Protein AF-A0A951F125-F1 (afdb_monomer_lite)

Foldseek 3Di:
DDDDPPLLQQAQLDPLVVLVVVLLLCLVPPDQFQALVSPVVDDSVVSVSNLSNCVLLVCADPRRGGDVLSNCCSNDPPCNLVSLVVSCCVNVVVLLVCQVVVPPPVSNLVSLCVSVDDDSSSVSSSNNSVVSCVSSVNDGPPPPPDDDPPPPPDPDDDDPDDPQDWDWDWAADPVGDIDIDTDRDDLVPDDPVVNVVVVVVVVVRVVVVVVVVVVVVVVVVVPPPDDD

Structure (mmCIF, N/CA/C/O backbone):
data_AF-A0A951F125-F1
#
_entry.id   AF-A0A951F125-F1
#
loop_
_atom_site.group_PDB
_atom_site.id
_atom_site.type_symbol
_atom_site.label_atom_id
_atom_site.label_alt_id
_atom_site.label_comp_id
_atom_site.label_asym_id
_atom_site.label_entity_id
_atom_site.label_seq_id
_atom_site.pdbx_PDB_ins_code
_atom_site.Cartn_x
_atom_site.Cartn_y
_atom_site.Cartn_z
_atom_site.occupancy
_atom_site.B_iso_or_equiv
_atom_site.auth_seq_id
_atom_site.auth_comp_id
_atom_site.auth_asym_id
_atom_site.auth_atom_id
_atom_site.pdbx_PDB_model_num
ATOM 1 N N . MET A 1 1 ? 29.696 -24.925 3.449 1.00 33.91 1 MET A N 1
ATOM 2 C CA . MET A 1 1 ? 29.009 -23.788 2.801 1.00 33.91 1 MET A CA 1
ATOM 3 C C . MET A 1 1 ? 28.049 -23.206 3.830 1.00 33.91 1 MET A C 1
ATOM 5 O O . MET A 1 1 ? 27.060 -23.870 4.114 1.00 33.91 1 MET A O 1
ATOM 9 N N . PRO A 1 2 ? 28.389 -22.101 4.516 1.00 34.53 2 PRO A N 1
ATOM 10 C CA . PRO A 1 2 ? 27.549 -21.563 5.581 1.00 34.53 2 PRO A CA 1
ATOM 11 C C . PRO A 1 2 ? 26.313 -20.863 5.000 1.00 34.53 2 PRO A C 1
ATOM 13 O O . PRO A 1 2 ? 26.363 -20.286 3.916 1.00 34.53 2 PRO A O 1
ATOM 16 N N . ALA A 1 3 ? 25.211 -20.990 5.736 1.00 32.84 3 ALA A N 1
ATOM 17 C CA . ALA A 1 3 ? 23.853 -20.604 5.389 1.00 32.84 3 ALA A CA 1
ATOM 18 C C . ALA A 1 3 ? 23.731 -19.149 4.912 1.00 32.84 3 ALA A C 1
ATOM 20 O O . ALA A 1 3 ? 24.188 -18.220 5.582 1.00 32.84 3 ALA A O 1
ATOM 21 N N . ALA A 1 4 ? 23.062 -18.962 3.772 1.00 38.28 4 ALA A N 1
ATOM 22 C CA . ALA A 1 4 ? 22.542 -17.666 3.377 1.00 38.28 4 ALA A CA 1
ATOM 23 C C . ALA A 1 4 ? 21.586 -17.197 4.479 1.00 38.28 4 ALA A C 1
ATOM 25 O O . ALA A 1 4 ? 20.579 -17.838 4.760 1.00 38.28 4 ALA A O 1
ATOM 26 N N . ASN A 1 5 ? 21.962 -16.108 5.137 1.00 35.22 5 ASN A N 1
ATOM 27 C CA . ASN A 1 5 ? 21.127 -15.355 6.053 1.00 35.22 5 ASN A CA 1
ATOM 28 C C . ASN A 1 5 ? 19.812 -15.027 5.323 1.00 35.22 5 ASN A C 1
ATOM 30 O O . ASN A 1 5 ? 19.800 -14.133 4.475 1.00 35.22 5 ASN A O 1
ATOM 34 N N . GLU A 1 6 ? 18.739 -15.781 5.577 1.00 42.47 6 GLU A N 1
ATOM 35 C CA . GLU A 1 6 ? 17.392 -15.444 5.114 1.00 42.47 6 GLU A CA 1
ATOM 36 C C . GLU A 1 6 ? 16.992 -14.144 5.809 1.00 42.47 6 GLU A C 1
ATOM 38 O O . GLU A 1 6 ? 16.414 -14.122 6.897 1.00 42.47 6 GLU A O 1
ATOM 43 N N . VAL A 1 7 ? 17.374 -13.020 5.203 1.00 49.91 7 VAL A N 1
ATOM 44 C CA . VAL A 1 7 ? 16.877 -11.710 5.592 1.00 49.91 7 VAL A CA 1
ATOM 45 C C . VAL A 1 7 ? 15.392 -11.738 5.274 1.00 49.91 7 VAL A C 1
ATOM 47 O O . VAL A 1 7 ? 14.996 -11.558 4.124 1.00 49.91 7 VAL A O 1
ATOM 50 N N . VAL A 1 8 ? 14.581 -12.029 6.291 1.00 58.00 8 VAL A N 1
ATOM 51 C CA . VAL A 1 8 ? 13.120 -11.980 6.216 1.00 58.00 8 VAL A CA 1
ATOM 52 C C . VAL A 1 8 ? 12.749 -10.612 5.652 1.00 58.00 8 VAL A C 1
ATOM 54 O O . VAL A 1 8 ? 12.950 -9.583 6.301 1.00 58.00 8 VAL A O 1
ATOM 57 N N . ALA A 1 9 ? 12.303 -10.594 4.398 1.00 68.56 9 ALA A N 1
ATOM 58 C CA . ALA A 1 9 ? 12.075 -9.357 3.674 1.00 68.56 9 ALA A CA 1
ATOM 59 C C . ALA A 1 9 ? 10.907 -8.610 4.322 1.00 68.56 9 ALA A C 1
ATOM 61 O O . ALA A 1 9 ? 9.817 -9.156 4.473 1.00 68.56 9 ALA A O 1
ATOM 62 N N . THR A 1 10 ? 11.123 -7.360 4.723 1.00 80.19 10 THR A N 1
ATOM 63 C CA . THR A 1 10 ? 10.083 -6.584 5.400 1.00 80.19 10 THR A CA 1
ATOM 64 C C . THR A 1 10 ? 8.979 -6.202 4.413 1.00 80.19 10 THR A C 1
ATOM 66 O O . THR A 1 10 ? 9.275 -5.534 3.417 1.00 80.19 10 THR A O 1
ATOM 69 N N . PRO A 1 11 ? 7.708 -6.548 4.678 1.00 84.12 11 PRO A N 1
ATOM 70 C CA . PRO A 1 11 ? 6.630 -6.223 3.768 1.00 84.12 11 PRO A CA 1
ATOM 71 C C . PRO A 1 11 ? 6.376 -4.708 3.747 1.00 84.12 11 PRO A C 1
ATOM 73 O O . PRO A 1 11 ? 6.595 -4.016 4.747 1.00 84.12 11 PRO A O 1
ATOM 76 N N . PRO A 1 12 ? 5.895 -4.166 2.620 1.00 86.56 12 PRO A N 1
ATOM 77 C CA . PRO A 1 12 ? 5.546 -2.758 2.475 1.00 86.56 12 PRO A CA 1
ATOM 78 C C . PRO A 1 12 ? 4.518 -2.291 3.513 1.00 86.56 12 PRO A C 1
ATOM 80 O O . PRO A 1 12 ? 3.414 -2.817 3.603 1.00 86.56 12 PRO A O 1
ATOM 83 N N . TYR A 1 13 ? 4.861 -1.237 4.259 1.00 88.81 13 TYR A N 1
ATOM 84 C CA . TYR A 1 13 ? 4.000 -0.608 5.273 1.00 88.81 13 TYR A CA 1
ATOM 85 C C . TYR A 1 13 ? 3.733 0.884 4.992 1.00 88.81 13 TYR A C 1
ATOM 87 O O . TYR A 1 13 ? 3.595 1.711 5.899 1.00 88.81 13 TYR A O 1
ATOM 95 N N . LEU A 1 14 ? 3.663 1.246 3.714 1.00 91.44 14 LEU A N 1
ATOM 96 C CA . LEU A 1 14 ? 3.310 2.582 3.234 1.00 91.44 14 LEU A CA 1
ATOM 97 C C . LEU A 1 14 ? 1.839 2.650 2.779 1.00 91.44 14 LEU A C 1
ATOM 99 O O . LEU A 1 14 ? 1.217 1.613 2.569 1.00 91.44 14 LEU A O 1
ATOM 103 N N . PRO A 1 15 ? 1.255 3.847 2.598 1.00 91.12 15 PRO A N 1
ATOM 104 C CA . PRO A 1 15 ? -0.065 3.976 1.981 1.00 91.12 15 PRO A CA 1
ATOM 105 C C . PRO A 1 15 ? -0.077 3.416 0.549 1.00 91.12 15 PRO A C 1
ATOM 107 O O . PRO A 1 15 ? 0.763 3.797 -0.266 1.00 91.12 15 PRO A O 1
ATOM 110 N N . PHE A 1 16 ? -1.054 2.565 0.218 1.00 92.56 16 PHE A N 1
ATOM 111 C CA . PHE A 1 16 ? -1.137 1.928 -1.105 1.00 92.56 16 PHE A CA 1
ATOM 112 C C . PHE A 1 16 ? -1.328 2.939 -2.245 1.00 92.56 16 PHE A C 1
ATOM 114 O O . PHE A 1 16 ? -0.706 2.812 -3.295 1.00 92.56 16 PHE A O 1
ATOM 121 N N . ALA A 1 17 ? -2.109 4.000 -2.020 1.00 89.50 17 ALA A N 1
ATOM 122 C CA . ALA A 1 17 ? -2.257 5.088 -2.989 1.00 89.50 17 ALA A CA 1
ATOM 123 C C . ALA A 1 17 ? -0.902 5.707 -3.372 1.00 89.50 17 ALA A C 1
ATOM 125 O O . ALA A 1 17 ? -0.633 5.928 -4.550 1.00 89.50 17 ALA A O 1
ATOM 126 N N . ARG A 1 18 ? 0.002 5.885 -2.396 1.00 92.44 18 ARG A N 1
ATOM 127 C CA . ARG A 1 18 ? 1.335 6.433 -2.666 1.00 92.44 18 ARG A CA 1
ATOM 128 C C . ARG A 1 18 ? 2.188 5.486 -3.503 1.00 92.44 18 ARG A C 1
ATOM 130 O O . ARG A 1 18 ? 2.939 5.932 -4.363 1.00 92.44 18 ARG A O 1
ATOM 137 N N . PHE A 1 19 ? 2.051 4.180 -3.285 1.00 93.19 19 PHE A N 1
ATOM 138 C CA . PHE A 1 19 ? 2.687 3.180 -4.136 1.00 93.19 19 PHE A CA 1
ATOM 139 C C . PHE A 1 19 ? 2.187 3.270 -5.588 1.00 93.19 19 PHE A C 1
ATOM 141 O O . PHE A 1 19 ? 3.010 3.287 -6.500 1.00 93.19 19 PHE A O 1
ATOM 148 N N . LEU A 1 20 ? 0.881 3.429 -5.825 1.00 91.69 20 LEU A N 1
ATOM 149 C CA . LEU A 1 20 ? 0.351 3.624 -7.183 1.00 91.69 20 LEU A CA 1
ATOM 150 C C . LEU A 1 20 ? 0.876 4.906 -7.842 1.00 91.69 20 LEU A C 1
ATOM 152 O O . LEU A 1 20 ? 1.327 4.869 -8.983 1.00 91.69 20 LEU A O 1
ATOM 156 N N . GLU A 1 21 ? 0.891 6.019 -7.111 1.00 91.12 21 GLU A N 1
ATOM 157 C CA . GLU A 1 21 ? 1.449 7.284 -7.604 1.00 91.12 21 GLU A CA 1
ATOM 158 C C . GLU A 1 21 ? 2.943 7.158 -7.944 1.00 91.12 21 GLU A C 1
ATOM 160 O O . GLU A 1 21 ? 3.423 7.767 -8.900 1.00 91.12 21 GLU A O 1
ATOM 165 N N . SER A 1 22 ? 3.688 6.338 -7.193 1.00 91.31 22 SER A N 1
ATOM 166 C CA . SER A 1 22 ? 5.093 6.055 -7.492 1.00 91.31 22 SER A CA 1
ATOM 167 C C . SER A 1 22 ? 5.262 5.298 -8.815 1.00 91.31 22 SER A C 1
ATOM 169 O O . SER A 1 22 ? 6.178 5.611 -9.574 1.00 91.31 22 SER A O 1
ATOM 171 N N . LEU A 1 23 ? 4.352 4.364 -9.129 1.00 90.38 23 LEU A N 1
ATOM 172 C CA . LEU A 1 23 ? 4.344 3.649 -10.408 1.00 90.38 23 LEU A CA 1
ATOM 173 C C . LEU A 1 23 ? 4.037 4.600 -11.562 1.00 90.38 23 LEU A C 1
ATOM 175 O O . LEU A 1 23 ? 4.703 4.532 -12.588 1.00 90.38 23 LEU A O 1
ATOM 179 N N . ASP A 1 24 ? 3.085 5.517 -11.383 1.00 89.38 24 ASP A N 1
ATOM 180 C CA . ASP A 1 24 ? 2.763 6.529 -12.395 1.00 89.38 24 ASP A CA 1
ATOM 181 C C . ASP A 1 24 ? 3.944 7.494 -12.618 1.00 89.38 24 ASP A C 1
ATOM 183 O O . ASP A 1 24 ? 4.264 7.844 -13.754 1.00 89.38 24 ASP A O 1
ATOM 187 N N . SER A 1 25 ? 4.662 7.867 -11.552 1.00 87.44 25 SER A N 1
ATOM 188 C CA . SER A 1 25 ? 5.886 8.671 -11.665 1.00 87.44 25 SER A CA 1
ATOM 189 C C . SER A 1 25 ? 7.003 7.942 -12.417 1.00 87.44 25 SER A C 1
ATOM 191 O O . SER A 1 25 ? 7.761 8.585 -13.141 1.00 87.44 25 SER A O 1
ATOM 193 N N . ILE A 1 26 ? 7.130 6.627 -12.232 1.00 87.06 26 ILE A N 1
ATOM 194 C CA . ILE A 1 26 ? 8.110 5.795 -12.939 1.00 87.06 26 ILE A CA 1
ATOM 195 C C . ILE A 1 26 ? 7.685 5.550 -14.390 1.00 87.06 26 ILE A C 1
ATOM 197 O O . ILE A 1 26 ? 8.536 5.535 -15.275 1.00 87.06 26 ILE A O 1
ATOM 201 N N . ALA A 1 27 ? 6.386 5.410 -14.660 1.00 85.44 27 ALA A N 1
ATOM 202 C CA . ALA A 1 27 ? 5.856 5.274 -16.015 1.00 85.44 27 ALA A CA 1
ATOM 203 C C . ALA A 1 27 ? 6.184 6.499 -16.881 1.00 85.44 27 ALA A C 1
ATOM 205 O O . ALA A 1 27 ? 6.453 6.359 -18.071 1.00 85.44 27 ALA A O 1
ATOM 206 N N . ALA A 1 28 ? 6.205 7.691 -16.276 1.00 83.25 28 ALA A N 1
ATOM 207 C CA . ALA A 1 28 ? 6.584 8.923 -16.960 1.00 83.25 28 ALA A CA 1
ATOM 208 C C . ALA A 1 28 ? 8.082 8.982 -17.317 1.00 83.25 28 ALA A C 1
ATOM 210 O O . ALA A 1 28 ? 8.449 9.587 -18.322 1.00 83.25 28 ALA A O 1
ATOM 211 N N . CYS A 1 29 ? 8.956 8.384 -16.501 1.00 80.44 29 CYS A N 1
ATOM 212 C CA . CYS A 1 29 ? 10.390 8.307 -16.768 1.00 80.44 29 CYS A CA 1
ATOM 213 C C . CYS A 1 29 ? 11.004 7.126 -16.010 1.00 80.44 29 CYS A C 1
ATOM 215 O O . CYS A 1 29 ? 11.166 7.189 -14.788 1.00 80.44 29 CYS A O 1
ATOM 217 N N . LEU A 1 30 ? 11.359 6.058 -16.735 1.00 79.81 30 LEU A N 1
ATOM 218 C CA . LEU A 1 30 ? 11.984 4.880 -16.143 1.00 79.81 30 LEU A CA 1
ATOM 219 C C . LEU A 1 30 ? 13.476 5.167 -15.890 1.00 79.81 30 LEU A C 1
ATOM 221 O O . LEU A 1 30 ? 14.249 5.285 -16.844 1.00 79.81 30 LEU A O 1
ATOM 225 N N . PRO A 1 31 ? 13.921 5.280 -14.629 1.00 80.81 31 PRO A N 1
ATOM 226 C CA . PRO A 1 31 ? 15.331 5.481 -14.335 1.00 80.81 31 PRO A CA 1
ATOM 227 C C . PRO A 1 31 ? 16.123 4.201 -14.630 1.00 80.81 31 PRO A C 1
ATOM 229 O O . PRO A 1 31 ? 15.617 3.091 -14.477 1.00 80.81 31 PRO A O 1
ATOM 232 N N . ARG A 1 32 ? 17.411 4.346 -14.963 1.00 84.88 32 ARG A N 1
ATOM 233 C CA . ARG A 1 32 ? 18.317 3.199 -15.161 1.00 84.88 32 ARG A CA 1
ATOM 234 C C . ARG A 1 32 ? 18.460 2.339 -13.901 1.00 84.88 32 ARG A C 1
ATOM 236 O O . ARG A 1 32 ? 18.616 1.130 -14.006 1.00 84.88 32 ARG A O 1
ATOM 243 N N . GLN A 1 33 ? 18.411 2.968 -12.730 1.00 85.31 33 GLN A N 1
ATOM 244 C CA . GLN A 1 33 ? 18.494 2.315 -11.431 1.00 85.31 33 GLN A CA 1
ATOM 245 C C . GLN A 1 33 ? 17.507 2.984 -10.475 1.00 85.31 33 GLN A C 1
ATOM 247 O O . GLN A 1 33 ? 17.436 4.216 -10.402 1.00 85.31 33 GLN A O 1
ATOM 252 N N . ILE A 1 34 ? 16.750 2.174 -9.742 1.00 85.56 34 ILE A N 1
ATOM 253 C CA . ILE A 1 34 ? 15.836 2.639 -8.705 1.00 85.56 34 ILE A CA 1
ATOM 254 C C . ILE A 1 34 ? 16.605 2.686 -7.398 1.00 85.56 34 ILE A C 1
ATOM 256 O O . ILE A 1 34 ? 17.058 1.677 -6.866 1.00 85.56 34 ILE A O 1
ATOM 260 N N . SER A 1 35 ? 16.765 3.898 -6.890 1.00 82.69 35 SER A N 1
ATOM 261 C CA . SER A 1 35 ? 17.408 4.167 -5.613 1.00 82.69 35 SER A CA 1
ATOM 262 C C . SER A 1 35 ? 16.646 5.267 -4.887 1.00 82.69 35 SER A C 1
ATOM 264 O O . SER A 1 35 ? 15.727 5.882 -5.429 1.00 82.69 35 SER A O 1
ATOM 266 N N . ARG A 1 36 ? 17.073 5.600 -3.667 1.00 80.94 36 ARG A N 1
ATOM 267 C CA . ARG A 1 36 ? 16.517 6.744 -2.933 1.00 80.94 36 ARG A CA 1
ATOM 268 C C . ARG A 1 36 ? 16.563 8.048 -3.747 1.00 80.94 36 ARG A C 1
ATOM 270 O O . ARG A 1 36 ? 15.676 8.882 -3.598 1.00 80.94 36 ARG A O 1
ATOM 277 N N . ALA A 1 37 ? 17.555 8.202 -4.630 1.00 82.38 37 ALA A N 1
ATOM 278 C CA . ALA A 1 37 ? 17.719 9.375 -5.489 1.00 82.38 37 ALA A CA 1
ATOM 279 C C . ALA A 1 37 ? 16.678 9.471 -6.619 1.00 82.38 37 ALA A C 1
ATOM 281 O O . ALA A 1 37 ? 16.455 10.561 -7.148 1.00 82.38 37 ALA A O 1
ATOM 282 N N . THR A 1 38 ? 16.015 8.365 -6.970 1.00 84.62 38 THR A N 1
ATOM 283 C CA . THR A 1 38 ? 14.886 8.348 -7.914 1.00 84.62 38 THR A CA 1
ATOM 284 C C . THR A 1 38 ? 13.724 9.189 -7.386 1.00 84.62 38 THR A C 1
ATOM 286 O O . THR A 1 38 ? 13.039 9.883 -8.134 1.00 84.62 38 THR A O 1
ATOM 289 N N . TRP A 1 39 ? 13.547 9.201 -6.068 1.00 85.31 39 TRP A N 1
ATOM 290 C CA . TRP A 1 39 ? 12.395 9.772 -5.389 1.00 85.31 39 TRP A CA 1
ATOM 291 C C . TRP A 1 39 ? 12.625 11.224 -4.937 1.00 85.31 39 TRP A C 1
ATOM 293 O O . TRP A 1 39 ? 12.357 11.570 -3.793 1.00 85.31 39 TRP A O 1
ATOM 303 N N . LYS A 1 40 ? 13.123 12.108 -5.815 1.00 81.56 40 LYS A N 1
ATOM 304 C CA . LYS A 1 40 ? 13.513 13.491 -5.436 1.00 81.56 40 LYS A CA 1
ATOM 305 C C . LYS A 1 40 ? 12.397 14.323 -4.793 1.00 81.56 40 LYS A C 1
ATOM 307 O O . LYS A 1 40 ? 12.68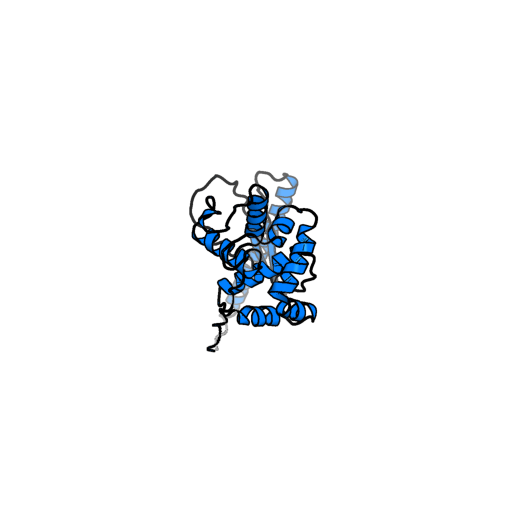0 15.206 -3.993 1.00 81.56 40 LYS A O 1
ATOM 312 N N . ARG A 1 41 ? 11.142 14.075 -5.177 1.00 83.81 41 ARG A N 1
ATOM 313 C CA . ARG A 1 41 ? 9.960 14.782 -4.649 1.00 83.81 41 ARG A CA 1
ATOM 314 C C . ARG A 1 41 ? 9.442 14.186 -3.340 1.00 83.81 41 ARG A C 1
ATOM 316 O O . ARG A 1 41 ? 8.534 14.746 -2.738 1.00 83.81 41 ARG A O 1
ATOM 323 N N . GLU A 1 42 ? 9.980 13.043 -2.931 1.00 86.00 42 GLU A N 1
ATOM 324 C CA . GLU A 1 42 ? 9.547 12.333 -1.739 1.00 86.00 42 GLU A CA 1
ATOM 325 C C . GLU A 1 42 ? 10.367 12.714 -0.524 1.00 86.00 42 GLU A C 1
ATOM 327 O O . GLU A 1 42 ? 11.549 13.052 -0.607 1.00 86.00 42 GLU A O 1
ATOM 332 N N . SER A 1 43 ? 9.751 12.556 0.646 1.00 87.81 43 SER A N 1
ATOM 333 C CA . SER A 1 43 ? 10.523 12.579 1.876 1.00 87.81 43 SER A CA 1
ATOM 334 C C . SER A 1 43 ? 11.547 11.445 1.872 1.00 87.81 43 SER A C 1
ATOM 336 O O . SER A 1 43 ? 11.300 10.334 1.400 1.00 87.81 43 SER A O 1
ATOM 338 N N . SER A 1 44 ? 12.687 11.721 2.490 1.00 85.12 44 SER A N 1
ATOM 339 C CA . SER A 1 44 ? 13.760 10.763 2.735 1.00 85.12 44 SER A CA 1
ATOM 340 C C . SER A 1 44 ? 13.273 9.433 3.340 1.00 85.12 44 SER A C 1
ATOM 342 O O . SER A 1 44 ? 13.767 8.366 2.984 1.00 85.12 44 SER A O 1
ATOM 344 N N . TYR A 1 45 ? 12.277 9.488 4.228 1.00 87.25 45 TYR A N 1
ATOM 345 C CA . TYR A 1 45 ? 11.655 8.307 4.825 1.00 87.25 45 TYR A CA 1
ATOM 346 C C . TYR A 1 45 ? 10.786 7.544 3.814 1.00 87.25 45 TYR A C 1
ATOM 348 O O . TYR A 1 45 ? 10.966 6.342 3.632 1.00 87.25 45 TYR A O 1
ATOM 356 N N . THR A 1 46 ? 9.894 8.244 3.108 1.00 86.88 46 THR A N 1
ATOM 357 C CA . THR A 1 46 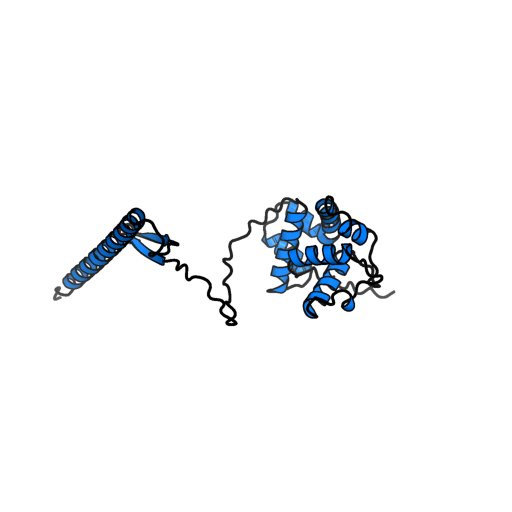? 9.013 7.658 2.083 1.00 86.88 46 THR A CA 1
ATOM 358 C C . THR A 1 46 ? 9.814 7.000 0.961 1.00 86.88 46 THR A C 1
ATOM 360 O O . THR A 1 46 ? 9.479 5.899 0.540 1.00 86.88 46 THR A O 1
ATOM 363 N N . ALA A 1 47 ? 10.909 7.626 0.529 1.00 89.12 47 ALA A N 1
ATOM 364 C CA . ALA A 1 47 ? 11.809 7.089 -0.485 1.00 89.12 47 ALA A CA 1
ATOM 365 C C . ALA A 1 47 ? 12.419 5.733 -0.075 1.00 89.12 47 ALA A C 1
ATOM 367 O O . ALA A 1 47 ? 12.514 4.823 -0.900 1.00 89.12 47 ALA A O 1
ATOM 368 N N . THR A 1 48 ? 12.785 5.559 1.201 1.00 88.81 48 THR A N 1
ATOM 369 C CA . THR A 1 48 ? 13.235 4.260 1.734 1.00 88.81 48 THR A CA 1
ATOM 370 C C . THR A 1 48 ? 12.105 3.237 1.722 1.00 88.81 48 THR A C 1
ATOM 372 O O . THR A 1 48 ? 12.315 2.108 1.290 1.00 88.81 48 THR A O 1
ATOM 375 N N . LEU A 1 49 ? 10.898 3.625 2.150 1.00 90.44 49 LEU A N 1
ATOM 376 C CA . LEU A 1 49 ? 9.746 2.718 2.145 1.00 90.44 49 LEU A CA 1
ATOM 377 C C . LEU A 1 49 ? 9.390 2.246 0.737 1.00 90.44 49 LEU A C 1
ATOM 379 O O . LEU A 1 49 ? 9.117 1.066 0.549 1.00 90.44 49 LEU A O 1
ATOM 383 N N . LEU A 1 50 ? 9.421 3.151 -0.243 1.00 91.69 50 LEU A N 1
ATOM 384 C CA . LEU A 1 50 ? 9.192 2.823 -1.646 1.00 91.69 50 LEU A CA 1
ATOM 385 C C . LEU A 1 50 ? 10.268 1.879 -2.173 1.00 91.69 50 LEU A C 1
ATOM 387 O O . LEU A 1 50 ? 9.943 0.847 -2.743 1.00 91.69 50 LEU A O 1
ATOM 391 N N . THR A 1 51 ? 11.541 2.176 -1.923 1.00 89.75 51 THR A N 1
ATOM 392 C CA . THR A 1 51 ? 12.645 1.312 -2.369 1.00 89.75 51 THR A CA 1
ATOM 393 C C . THR A 1 51 ? 12.520 -0.100 -1.775 1.00 89.75 51 THR A C 1
ATOM 395 O O . THR A 1 51 ? 12.639 -1.086 -2.500 1.00 89.75 51 THR A O 1
ATOM 398 N N . ASN A 1 52 ? 12.173 -0.209 -0.488 1.00 89.69 52 ASN A N 1
ATOM 399 C CA . ASN A 1 52 ? 11.929 -1.498 0.164 1.00 89.69 52 ASN A CA 1
ATOM 400 C C . ASN A 1 52 ? 10.699 -2.214 -0.407 1.00 89.69 52 ASN A C 1
ATOM 402 O O . ASN A 1 52 ? 10.752 -3.418 -0.630 1.00 89.69 52 ASN A O 1
ATOM 406 N N . ALA A 1 53 ? 9.612 -1.488 -0.684 1.00 91.31 53 ALA A N 1
ATOM 407 C CA . ALA A 1 53 ? 8.410 -2.053 -1.292 1.00 91.31 53 ALA A CA 1
ATOM 408 C C . ALA A 1 53 ? 8.696 -2.641 -2.681 1.00 91.31 53 ALA A C 1
ATOM 410 O O . ALA A 1 53 ? 8.247 -3.741 -2.986 1.00 91.31 53 ALA A O 1
ATOM 411 N N . TYR A 1 54 ? 9.467 -1.935 -3.510 1.00 90.94 54 TYR A N 1
ATOM 412 C CA . TYR A 1 54 ? 9.829 -2.390 -4.854 1.00 90.94 54 TYR A CA 1
ATOM 413 C C . TYR A 1 54 ? 10.716 -3.636 -4.811 1.00 90.94 54 TYR A C 1
ATOM 415 O O . TYR A 1 54 ? 10.492 -4.569 -5.581 1.00 90.94 54 TYR A O 1
ATOM 423 N N . SER A 1 55 ? 11.664 -3.677 -3.873 1.00 89.12 55 SER A N 1
ATOM 424 C CA . SER A 1 55 ? 12.505 -4.851 -3.640 1.00 89.12 55 SER A CA 1
ATOM 425 C C . SER A 1 55 ? 11.687 -6.049 -3.141 1.00 89.12 55 SER A C 1
ATOM 427 O O . SER A 1 55 ? 11.756 -7.128 -3.725 1.00 89.12 55 SER A O 1
ATOM 429 N N . PHE A 1 56 ? 10.824 -5.846 -2.139 1.00 88.62 56 PHE A N 1
ATOM 430 C CA . PHE A 1 56 ? 9.952 -6.892 -1.592 1.00 88.62 56 PHE A CA 1
ATOM 431 C C . PHE A 1 56 ? 9.035 -7.500 -2.664 1.00 88.62 56 PHE A C 1
ATOM 433 O O . PHE A 1 56 ? 8.908 -8.716 -2.772 1.00 88.62 56 PHE A O 1
ATOM 440 N N . LEU A 1 57 ? 8.434 -6.651 -3.501 1.00 89.38 57 LEU A N 1
ATOM 441 C CA . LEU A 1 57 ? 7.554 -7.056 -4.599 1.00 89.38 57 LEU A CA 1
ATOM 442 C C . LEU A 1 57 ? 8.319 -7.575 -5.832 1.00 89.38 57 LEU A C 1
ATOM 444 O O . LEU A 1 57 ? 7.696 -7.839 -6.858 1.00 89.38 57 LEU A O 1
ATOM 448 N N . ARG A 1 58 ? 9.654 -7.707 -5.755 1.00 88.12 58 ARG A N 1
ATOM 449 C CA . ARG A 1 58 ? 10.538 -8.159 -6.847 1.00 88.12 58 ARG A CA 1
ATOM 450 C C . ARG A 1 58 ? 10.387 -7.345 -8.139 1.00 88.12 58 ARG A C 1
ATOM 452 O O . ARG A 1 58 ? 10.585 -7.850 -9.243 1.00 88.12 58 ARG A O 1
ATOM 459 N N . LEU A 1 59 ? 10.035 -6.068 -7.997 1.00 88.69 59 LEU A N 1
ATOM 460 C CA . LEU A 1 59 ? 9.994 -5.088 -9.088 1.00 88.69 59 LEU A CA 1
ATOM 461 C C . LEU A 1 59 ? 11.393 -4.569 -9.436 1.00 88.69 59 LEU A C 1
ATOM 463 O O . LEU A 1 59 ? 11.602 -4.009 -10.515 1.00 88.69 59 LEU A O 1
ATOM 467 N N . THR A 1 60 ? 12.331 -4.745 -8.510 1.00 89.50 60 THR A N 1
ATOM 468 C CA . THR A 1 60 ? 13.748 -4.444 -8.673 1.00 89.50 60 THR A CA 1
ATOM 469 C C . THR A 1 60 ? 14.589 -5.652 -8.297 1.00 89.50 60 THR A C 1
ATOM 471 O O . THR A 1 60 ? 14.257 -6.364 -7.350 1.00 89.50 60 THR A O 1
ATOM 474 N N . ASP A 1 61 ? 15.706 -5.838 -8.992 1.00 85.56 61 ASP A N 1
ATOM 475 C CA . ASP A 1 61 ? 16.727 -6.824 -8.628 1.00 85.56 61 ASP A CA 1
ATOM 476 C C . ASP A 1 61 ? 17.568 -6.357 -7.415 1.00 85.56 61 ASP A C 1
ATOM 478 O O . ASP A 1 61 ? 17.477 -5.208 -6.976 1.00 85.56 61 ASP A O 1
ATOM 482 N N . THR A 1 62 ? 18.438 -7.230 -6.909 1.00 79.44 62 THR A N 1
ATOM 483 C CA . THR A 1 62 ? 19.440 -6.989 -5.854 1.00 79.44 62 THR A CA 1
ATOM 484 C C . THR A 1 62 ? 20.299 -5.742 -6.089 1.00 79.44 62 THR A C 1
ATOM 486 O O . THR A 1 62 ? 20.679 -5.066 -5.136 1.00 79.44 62 THR A O 1
ATOM 489 N N . ASN A 1 63 ? 20.540 -5.380 -7.352 1.00 78.44 63 ASN A N 1
ATOM 490 C CA . ASN A 1 63 ? 21.291 -4.184 -7.744 1.00 78.44 63 ASN A CA 1
ATOM 491 C C . ASN A 1 63 ? 20.420 -2.915 -7.894 1.00 78.44 63 ASN A C 1
ATOM 493 O O . ASN A 1 63 ? 20.913 -1.862 -8.308 1.00 78.44 63 ASN A O 1
ATOM 497 N N . GLY A 1 64 ? 19.118 -2.989 -7.601 1.00 79.81 64 GLY A N 1
ATOM 498 C CA . GLY A 1 64 ? 18.169 -1.886 -7.799 1.00 79.81 64 GLY A CA 1
ATOM 499 C C . GLY A 1 64 ? 17.792 -1.652 -9.265 1.00 79.81 64 GLY A C 1
ATOM 500 O O . GLY A 1 64 ? 17.296 -0.581 -9.616 1.00 79.81 64 GLY A O 1
ATOM 501 N N . MET A 1 65 ? 18.045 -2.623 -10.144 1.00 87.00 65 MET A N 1
ATOM 502 C CA . MET A 1 65 ? 17.706 -2.525 -11.566 1.00 87.00 65 MET A CA 1
ATOM 503 C C . MET A 1 65 ? 16.214 -2.833 -11.783 1.00 87.00 65 MET A C 1
ATOM 505 O O . MET A 1 65 ? 15.735 -3.823 -11.225 1.00 87.00 65 MET A O 1
ATOM 509 N N . PRO A 1 66 ? 15.476 -2.030 -12.578 1.00 87.62 66 PRO A N 1
ATOM 510 C CA . PRO A 1 66 ? 14.082 -2.303 -12.930 1.00 87.62 66 PRO A CA 1
ATOM 511 C C . PRO A 1 66 ? 13.906 -3.669 -13.604 1.00 87.62 66 PRO A C 1
ATOM 513 O O . PRO A 1 66 ? 14.554 -3.963 -14.608 1.00 87.62 66 PRO A O 1
ATOM 516 N N . THR A 1 67 ? 12.988 -4.487 -13.097 1.00 89.25 67 THR A N 1
ATOM 517 C CA . THR A 1 67 ? 12.623 -5.771 -13.712 1.00 89.25 67 THR A CA 1
ATOM 518 C C . THR A 1 67 ? 11.670 -5.543 -14.900 1.00 89.25 67 THR A C 1
ATOM 520 O O . THR A 1 67 ? 10.881 -4.594 -14.872 1.00 89.25 67 THR A O 1
ATOM 523 N N . PRO A 1 68 ? 11.631 -6.415 -15.931 1.00 86.12 68 PRO A N 1
ATOM 524 C CA . PRO A 1 68 ? 10.647 -6.302 -17.018 1.00 86.12 68 PRO A CA 1
ATOM 525 C C . PRO A 1 68 ? 9.186 -6.262 -16.538 1.00 86.12 68 PRO A C 1
ATOM 527 O O . PRO A 1 68 ? 8.340 -5.630 -17.169 1.00 86.12 68 PRO A O 1
ATOM 530 N N . LEU A 1 69 ? 8.894 -6.894 -15.394 1.00 86.62 69 LEU A N 1
ATOM 531 C CA . LEU A 1 69 ? 7.592 -6.818 -14.726 1.00 86.62 69 LEU A CA 1
ATOM 532 C C . LEU A 1 69 ? 7.242 -5.395 -14.284 1.00 86.62 69 LEU A C 1
ATOM 534 O O . LEU A 1 69 ? 6.106 -4.971 -14.473 1.00 86.62 69 LEU A O 1
ATOM 538 N N . LEU A 1 70 ? 8.210 -4.641 -13.756 1.00 87.38 70 LEU A N 1
ATOM 539 C CA . LEU A 1 70 ? 7.997 -3.248 -13.381 1.00 87.38 70 LEU A CA 1
ATOM 540 C C . LEU A 1 70 ? 7.668 -2.392 -14.603 1.00 87.38 70 LEU A C 1
ATOM 542 O O . LEU A 1 70 ? 6.752 -1.578 -14.540 1.00 87.38 70 LEU A O 1
ATOM 546 N N . HIS A 1 71 ? 8.365 -2.608 -15.721 1.00 86.19 71 HIS A N 1
ATOM 547 C CA . HIS A 1 71 ? 8.059 -1.903 -16.964 1.00 86.19 71 HIS A CA 1
ATOM 548 C C . HIS A 1 71 ? 6.617 -2.174 -17.416 1.00 86.19 71 HIS A C 1
ATOM 550 O O . HIS A 1 71 ? 5.868 -1.240 -17.680 1.00 86.19 71 HIS A O 1
ATOM 556 N N . ARG A 1 72 ? 6.185 -3.444 -17.419 1.00 87.25 72 ARG A N 1
ATOM 557 C CA . ARG A 1 72 ? 4.796 -3.809 -17.750 1.00 87.25 72 ARG A CA 1
ATOM 558 C C . ARG A 1 72 ? 3.783 -3.162 -16.803 1.00 87.25 72 ARG A C 1
ATOM 560 O O . ARG A 1 72 ? 2.808 -2.586 -17.271 1.00 87.25 72 ARG A O 1
ATOM 567 N N . LEU A 1 73 ? 4.035 -3.214 -15.494 1.00 87.62 73 LEU A N 1
ATOM 568 C CA . LEU A 1 73 ? 3.146 -2.659 -14.468 1.00 87.62 73 LEU A CA 1
ATOM 569 C C . LEU A 1 73 ? 3.023 -1.124 -14.554 1.00 87.62 73 LEU A C 1
ATOM 571 O O . LEU A 1 73 ? 1.958 -0.562 -14.282 1.00 87.62 73 LEU A O 1
ATOM 575 N N . ALA A 1 74 ? 4.114 -0.447 -14.919 1.00 86.94 74 ALA A N 1
ATOM 576 C CA . ALA A 1 74 ? 4.151 0.999 -15.088 1.00 86.94 74 ALA A CA 1
ATOM 577 C C . ALA A 1 74 ? 3.434 1.437 -16.378 1.00 86.94 74 ALA A C 1
ATOM 579 O O . ALA A 1 74 ? 2.578 2.322 -16.319 1.00 86.94 74 ALA A O 1
ATOM 580 N N . SER A 1 75 ? 3.737 0.798 -17.514 1.00 85.06 75 SER A N 1
ATOM 581 C CA . SER A 1 75 ? 3.218 1.180 -18.834 1.00 85.06 75 SER A CA 1
ATOM 582 C C . SER A 1 75 ? 1.752 0.803 -19.061 1.00 85.06 75 SER A C 1
ATOM 584 O O . SER A 1 75 ? 1.010 1.594 -19.640 1.00 85.06 75 SER A O 1
ATOM 586 N N . ASP A 1 76 ? 1.315 -0.378 -18.616 1.00 86.88 76 ASP A N 1
ATOM 587 C CA . ASP A 1 76 ? -0.054 -0.845 -18.842 1.00 86.88 76 ASP A CA 1
ATOM 588 C C . ASP A 1 76 ? -0.952 -0.524 -17.643 1.00 86.88 76 ASP A C 1
ATOM 590 O O . ASP A 1 76 ? -1.043 -1.274 -16.669 1.00 86.88 76 ASP A O 1
ATOM 594 N N . ARG A 1 77 ? -1.625 0.631 -17.706 1.00 86.12 77 ARG A N 1
ATOM 595 C CA . ARG A 1 77 ? -2.549 1.075 -16.653 1.00 86.12 77 ARG A CA 1
ATOM 596 C C . ARG A 1 77 ? -3.861 0.286 -16.638 1.00 86.12 77 ARG A C 1
ATOM 598 O O . ARG A 1 77 ? -4.472 0.195 -15.575 1.00 86.12 77 ARG A O 1
ATOM 605 N N . ALA A 1 78 ? -4.292 -0.258 -17.777 1.00 85.56 78 ALA A N 1
ATOM 606 C CA . ALA A 1 78 ? -5.563 -0.969 -17.894 1.00 85.56 78 ALA A CA 1
ATOM 607 C C . ALA A 1 78 ? -5.462 -2.372 -17.282 1.00 85.56 78 ALA A C 1
ATOM 609 O O . ALA A 1 78 ? -6.295 -2.740 -16.457 1.00 85.56 78 ALA A O 1
ATOM 610 N N . SER A 1 79 ? -4.388 -3.099 -17.596 1.00 87.50 79 SER A N 1
ATOM 611 C CA . SER A 1 79 ? -4.139 -4.452 -17.073 1.00 87.50 79 SER A CA 1
ATOM 612 C C . SER A 1 79 ? -3.406 -4.450 -15.724 1.00 87.50 79 SER A C 1
ATOM 614 O O . SER A 1 79 ? -3.115 -5.505 -15.160 1.00 87.50 79 SER A O 1
ATOM 616 N N . ARG A 1 80 ? -3.110 -3.268 -15.162 1.00 89.62 80 ARG A N 1
ATOM 617 C CA . ARG A 1 80 ? -2.401 -3.111 -13.881 1.00 89.62 80 ARG A CA 1
ATOM 618 C C . ARG A 1 80 ? -3.005 -3.931 -12.731 1.00 89.62 80 ARG A C 1
ATOM 620 O O . ARG A 1 80 ? -2.220 -4.535 -12.000 1.00 89.62 80 ARG A O 1
ATOM 627 N N . PRO A 1 81 ? -4.339 -3.993 -12.538 1.00 89.38 81 PRO A N 1
ATOM 628 C CA . PRO A 1 81 ? -4.941 -4.819 -11.491 1.00 89.38 81 PRO A CA 1
ATOM 629 C C . PRO A 1 81 ? -4.621 -6.310 -11.636 1.00 89.38 81 PRO A C 1
ATOM 631 O O . PRO A 1 81 ? -4.364 -6.979 -10.637 1.00 89.38 81 PRO A O 1
ATOM 634 N N . GLU A 1 82 ? -4.597 -6.823 -12.867 1.00 88.94 82 GLU A N 1
ATOM 635 C CA . GLU A 1 82 ? -4.320 -8.232 -13.160 1.00 88.94 82 GLU A CA 1
ATOM 636 C C . GLU A 1 82 ? -2.846 -8.565 -12.934 1.00 88.94 82 GLU A C 1
ATOM 638 O O . GLU A 1 82 ? -2.528 -9.533 -12.249 1.00 88.94 82 GLU A O 1
ATOM 643 N N . ILE A 1 83 ? -1.943 -7.704 -13.410 1.00 89.06 83 ILE A N 1
ATOM 644 C CA . ILE A 1 83 ? -0.501 -7.859 -13.178 1.00 89.06 83 ILE A CA 1
ATOM 645 C C . ILE A 1 83 ? -0.203 -7.791 -11.674 1.00 89.06 83 ILE A C 1
ATOM 647 O O . ILE A 1 83 ? 0.587 -8.579 -11.153 1.00 89.06 83 ILE A O 1
ATOM 651 N N . LEU A 1 84 ? -0.853 -6.870 -10.953 1.00 90.19 84 LEU A N 1
ATOM 652 C CA . LEU A 1 84 ? -0.686 -6.751 -9.509 1.00 90.19 84 LEU A CA 1
ATOM 653 C C . LEU A 1 84 ? -1.232 -7.979 -8.776 1.00 90.19 84 LEU A C 1
ATOM 655 O O . LEU A 1 84 ? -0.631 -8.402 -7.795 1.00 90.19 84 LEU A O 1
ATOM 659 N N . ARG A 1 85 ? -2.332 -8.577 -9.243 1.00 89.44 85 ARG A N 1
ATOM 660 C CA . ARG A 1 85 ? -2.874 -9.821 -8.681 1.00 89.44 85 ARG A CA 1
ATOM 661 C C . ARG A 1 85 ? -1.847 -10.946 -8.729 1.00 89.44 85 ARG A C 1
ATOM 663 O O . ARG A 1 85 ? -1.619 -11.608 -7.717 1.00 89.44 85 ARG A O 1
ATOM 670 N N . ASP A 1 86 ? -1.229 -11.143 -9.886 1.00 88.50 86 ASP A N 1
ATOM 671 C CA . ASP A 1 86 ? -0.252 -12.212 -10.090 1.00 88.50 86 ASP A CA 1
ATOM 672 C C . ASP A 1 86 ? 1.014 -11.945 -9.265 1.00 88.50 86 ASP A C 1
ATOM 674 O O . ASP A 1 86 ? 1.553 -12.844 -8.615 1.00 88.50 86 ASP A O 1
ATOM 678 N N . LEU A 1 87 ? 1.425 -10.675 -9.189 1.00 89.62 87 LEU A N 1
ATOM 679 C CA . LEU A 1 87 ? 2.529 -10.240 -8.344 1.00 89.62 87 LEU A CA 1
ATOM 680 C C . LEU A 1 87 ? 2.249 -10.503 -6.859 1.00 89.62 87 LEU A C 1
ATOM 682 O O . LEU A 1 87 ? 3.089 -11.085 -6.173 1.00 89.62 87 LEU A O 1
ATOM 686 N N . LEU A 1 88 ? 1.070 -10.124 -6.361 1.00 88.44 88 LEU A N 1
ATOM 687 C CA . LEU A 1 88 ? 0.669 -10.372 -4.977 1.00 88.44 88 LEU A CA 1
ATOM 688 C C . LEU A 1 88 ? 0.636 -11.873 -4.681 1.00 88.44 88 LEU A C 1
ATOM 690 O O . LEU A 1 88 ? 1.104 -12.274 -3.623 1.00 88.44 88 LEU A O 1
ATOM 694 N N . ARG A 1 89 ? 0.174 -12.709 -5.619 1.00 86.50 89 ARG A N 1
ATOM 695 C CA . ARG A 1 89 ? 0.205 -14.173 -5.470 1.00 86.50 89 ARG A CA 1
ATOM 696 C C . ARG A 1 89 ? 1.630 -14.712 -5.352 1.00 86.50 89 ARG A C 1
ATOM 698 O O . ARG A 1 89 ? 1.867 -15.600 -4.546 1.00 86.50 89 ARG A O 1
ATOM 705 N N . SER A 1 90 ? 2.583 -14.148 -6.092 1.00 86.19 90 SER A N 1
ATOM 706 C CA . SER A 1 90 ? 3.993 -14.549 -5.981 1.00 86.19 90 SER A CA 1
ATOM 707 C C . SER A 1 90 ? 4.688 -14.055 -4.704 1.00 86.19 90 SER A C 1
ATOM 709 O O . SER A 1 90 ? 5.540 -14.759 -4.172 1.00 86.19 90 SER A O 1
ATOM 711 N N . ALA A 1 91 ? 4.339 -12.864 -4.207 1.00 84.38 91 ALA A N 1
ATOM 712 C CA . ALA A 1 91 ? 4.987 -12.250 -3.044 1.00 84.38 91 ALA A CA 1
ATOM 713 C C . ALA A 1 91 ? 4.339 -12.651 -1.706 1.00 84.38 91 ALA A C 1
ATOM 715 O O . ALA A 1 91 ? 5.010 -12.688 -0.680 1.00 84.38 91 ALA A O 1
ATOM 716 N N . TYR A 1 92 ? 3.037 -12.943 -1.719 1.00 82.75 92 TYR A N 1
ATOM 717 C CA . TYR A 1 92 ? 2.211 -13.211 -0.541 1.00 82.75 92 TYR A CA 1
ATOM 718 C C . TYR A 1 92 ? 1.432 -14.529 -0.644 1.00 82.75 92 TYR A C 1
ATOM 720 O O . TYR A 1 92 ? 0.407 -14.657 0.017 1.00 82.75 92 TYR A O 1
ATOM 728 N N . GLY A 1 93 ? 1.868 -15.485 -1.474 1.00 81.00 93 GLY A N 1
ATOM 729 C CA . GLY A 1 93 ? 1.119 -16.716 -1.778 1.00 81.00 93 GLY A CA 1
ATOM 730 C C . GLY A 1 93 ? 0.537 -17.403 -0.542 1.00 81.00 93 GLY A C 1
ATOM 731 O O . GLY A 1 93 ? -0.676 -17.543 -0.440 1.00 81.00 93 GLY A O 1
ATOM 732 N N . GLU A 1 94 ? 1.379 -17.678 0.454 1.00 74.69 94 GLU A N 1
ATOM 733 C CA .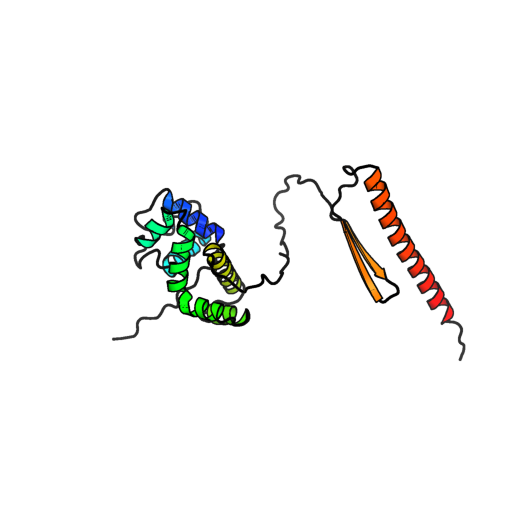 GLU A 1 94 ? 0.968 -18.306 1.719 1.00 74.69 94 GLU A CA 1
ATOM 734 C C . GLU A 1 94 ? -0.101 -17.495 2.474 1.00 74.69 94 GLU A C 1
ATOM 736 O O . GLU A 1 94 ? -1.072 -18.053 2.982 1.00 74.69 94 GLU A O 1
ATOM 741 N N . ILE A 1 95 ? 0.025 -16.162 2.492 1.00 76.06 95 ILE A N 1
ATOM 742 C CA . ILE A 1 95 ? -0.950 -15.275 3.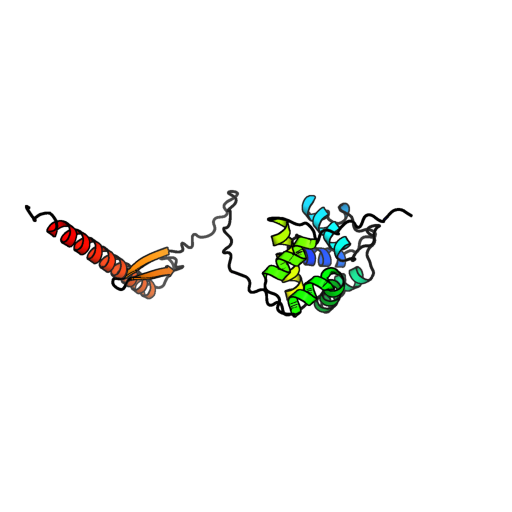146 1.00 76.06 95 ILE A CA 1
ATOM 743 C C . ILE A 1 95 ? -2.273 -15.282 2.389 1.00 76.06 95 ILE A C 1
ATOM 745 O O . ILE A 1 95 ? -3.347 -15.323 2.984 1.00 76.06 95 ILE A O 1
ATOM 749 N N . LEU A 1 96 ? -2.208 -15.210 1.062 1.00 77.00 96 LEU A N 1
ATOM 750 C CA . LEU A 1 96 ? -3.391 -15.126 0.217 1.00 77.00 96 LEU A CA 1
ATOM 751 C C . LEU A 1 96 ? -4.173 -16.434 0.190 1.00 77.00 96 LEU A C 1
ATOM 753 O O . LEU A 1 96 ? -5.399 -16.385 0.064 1.00 77.00 96 LEU A O 1
ATOM 757 N N . ASP A 1 97 ? -3.490 -17.566 0.318 1.00 77.06 97 ASP A N 1
ATOM 758 C CA . ASP A 1 97 ? -4.116 -18.879 0.411 1.00 77.06 97 ASP A CA 1
ATOM 759 C C . ASP A 1 97 ? -4.831 -19.035 1.764 1.00 77.06 97 ASP A C 1
ATOM 761 O O . ASP A 1 97 ? -6.019 -19.366 1.788 1.00 77.06 97 ASP A O 1
ATOM 765 N N . ALA A 1 98 ? -4.188 -18.648 2.875 1.00 71.38 98 ALA A N 1
ATOM 766 C CA . ALA A 1 98 ? -4.825 -18.571 4.197 1.00 71.38 98 ALA A CA 1
ATOM 767 C C . ALA A 1 98 ? -6.071 -17.654 4.196 1.00 71.38 98 ALA A C 1
ATOM 769 O O . ALA A 1 98 ? -7.145 -18.016 4.685 1.00 71.38 98 ALA A O 1
ATOM 770 N N . MET A 1 99 ? -5.977 -16.485 3.550 1.00 66.00 99 MET A N 1
ATOM 771 C CA . MET A 1 99 ? -7.093 -15.540 3.402 1.00 66.00 99 MET A CA 1
ATOM 772 C C . MET A 1 99 ? -8.264 -16.094 2.574 1.00 66.00 99 MET A C 1
ATOM 774 O O . MET A 1 99 ? -9.426 -15.820 2.888 1.00 66.00 99 MET A O 1
ATOM 778 N N . GLN A 1 100 ? -7.984 -16.839 1.500 1.00 66.62 100 GLN A N 1
ATOM 779 C CA . GLN A 1 100 ? -9.012 -17.436 0.634 1.00 66.62 100 GLN A CA 1
ATOM 780 C C . GLN A 1 100 ? -9.744 -18.593 1.319 1.00 66.62 100 GLN A C 1
ATOM 782 O O . GLN A 1 100 ? -10.949 -18.755 1.110 1.00 66.62 100 GLN A O 1
ATOM 787 N N . ASN A 1 101 ? -9.065 -19.323 2.206 1.00 67.62 101 ASN A N 1
ATOM 788 C CA . ASN A 1 101 ? -9.634 -20.434 2.974 1.00 67.62 101 ASN A CA 1
ATOM 789 C C . ASN A 1 101 ? -10.579 -19.997 4.114 1.00 67.62 101 ASN A C 1
ATOM 791 O O . ASN A 1 101 ? -11.013 -20.827 4.909 1.00 67.62 101 ASN A O 1
ATOM 795 N N . ARG A 1 102 ? -10.975 -18.713 4.159 1.00 56.81 102 ARG A N 1
ATOM 796 C CA . ARG A 1 102 ? -11.861 -18.111 5.176 1.00 56.81 102 ARG A CA 1
ATOM 797 C C . ARG A 1 102 ? -11.309 -18.183 6.598 1.00 56.81 102 ARG A C 1
ATOM 799 O O . ARG A 1 102 ? -12.083 -18.200 7.557 1.00 56.81 102 ARG A O 1
ATOM 806 N N . GLU A 1 103 ? -9.993 -18.193 6.753 1.00 54.94 103 GLU A N 1
ATOM 807 C CA . GLU A 1 103 ? -9.415 -18.052 8.078 1.00 54.94 103 GLU A CA 1
ATOM 808 C C . GLU A 1 103 ? -9.725 -16.648 8.625 1.00 54.94 103 GLU A C 1
ATOM 810 O O . GLU A 1 103 ? -9.763 -15.650 7.899 1.00 54.94 103 GLU A O 1
ATOM 815 N N . SER A 1 104 ? -10.058 -16.593 9.915 1.00 57.00 104 SER A N 1
ATOM 816 C CA . SER A 1 104 ? -10.443 -15.384 10.655 1.00 57.00 104 SER A CA 1
ATOM 817 C C . SER A 1 104 ? -9.495 -14.203 10.373 1.00 57.00 104 SER A C 1
ATOM 819 O O . SER A 1 104 ? -8.310 -14.430 10.151 1.00 57.00 104 SER A O 1
ATOM 821 N N . PRO A 1 105 ? -9.932 -12.929 10.478 1.00 60.00 105 PRO A N 1
ATOM 822 C CA . PRO A 1 105 ? -9.040 -11.764 10.404 1.00 60.00 105 PRO A CA 1
ATOM 823 C C . PRO A 1 105 ? -7.772 -11.868 11.277 1.00 60.00 105 PRO A C 1
ATOM 825 O O . PRO A 1 105 ? -6.748 -11.287 10.933 1.00 60.00 105 PRO A O 1
ATOM 828 N N . LYS A 1 106 ? -7.820 -12.655 12.365 1.00 60.69 106 LYS A N 1
ATOM 829 C CA . LYS A 1 106 ? -6.653 -12.996 13.195 1.00 60.69 106 LYS A CA 1
ATOM 830 C C . LYS A 1 106 ? -5.571 -13.788 12.452 1.00 60.69 106 LYS A C 1
ATOM 832 O O . LYS A 1 106 ? -4.400 -13.525 12.679 1.00 60.69 106 LYS A O 1
ATOM 837 N N . ALA A 1 107 ? -5.939 -14.691 11.548 1.00 60.28 107 ALA A N 1
ATOM 838 C CA . ALA A 1 107 ? -4.989 -15.478 10.766 1.00 60.28 107 ALA A CA 1
ATOM 839 C C . ALA A 1 107 ? -4.162 -14.587 9.827 1.00 60.28 107 ALA A C 1
ATOM 841 O O . ALA A 1 107 ? -2.960 -14.769 9.690 1.00 60.28 107 ALA A O 1
ATOM 842 N N . VAL A 1 108 ? -4.764 -13.537 9.255 1.00 61.62 108 VAL A N 1
ATOM 843 C CA . VAL A 1 108 ? -4.016 -12.545 8.461 1.00 61.62 108 VAL A CA 1
ATOM 844 C C . VAL A 1 108 ? -3.024 -11.781 9.330 1.00 61.62 108 VAL A C 1
ATOM 846 O O . VAL A 1 108 ? -1.876 -11.585 8.933 1.00 61.62 108 VAL A O 1
ATOM 849 N N . ASP A 1 109 ? -3.447 -11.375 10.528 1.00 64.75 109 ASP A N 1
ATOM 850 C CA . ASP A 1 109 ? -2.564 -10.711 11.483 1.00 64.75 109 ASP A CA 1
ATOM 851 C C . ASP A 1 109 ? -1.408 -11.634 11.923 1.00 64.75 109 ASP A C 1
ATOM 853 O O . ASP A 1 109 ? -0.274 -11.162 12.019 1.00 64.75 109 ASP A O 1
ATOM 857 N N . GLU A 1 110 ? -1.664 -12.930 12.125 1.00 63.78 110 GLU A N 1
ATOM 858 C CA . GLU A 1 110 ? -0.678 -13.961 12.491 1.00 63.78 110 GLU A CA 1
ATOM 859 C C . GLU A 1 110 ? 0.317 -14.258 11.360 1.00 63.78 110 GLU A C 1
ATOM 861 O O . GLU A 1 110 ? 1.525 -14.324 11.595 1.00 63.78 110 GLU A O 1
ATOM 866 N N . VAL A 1 111 ? -0.147 -14.348 10.113 1.00 61.47 111 VAL A N 1
ATOM 867 C CA . VAL A 1 111 ? 0.735 -14.587 8.963 1.00 61.47 111 VAL A CA 1
ATOM 868 C C . VAL A 1 111 ? 1.571 -13.341 8.641 1.00 61.47 111 VAL A C 1
ATOM 870 O O . VAL A 1 111 ? 2.752 -13.445 8.316 1.00 61.47 111 VAL A O 1
ATOM 873 N N . VAL A 1 112 ? 1.030 -12.130 8.817 1.00 65.38 112 VAL A N 1
ATOM 874 C CA . VAL A 1 112 ? 1.838 -10.901 8.711 1.00 65.38 112 VAL A CA 1
ATOM 875 C C . VAL A 1 112 ? 2.814 -10.764 9.892 1.00 65.38 112 VAL A C 1
ATOM 877 O O . VAL A 1 112 ? 3.897 -10.194 9.732 1.00 65.38 112 VAL A O 1
ATOM 880 N N . ALA A 1 113 ? 2.501 -11.326 11.065 1.00 64.31 113 ALA A N 1
ATOM 881 C CA . ALA A 1 113 ? 3.435 -11.390 12.192 1.00 64.31 113 ALA A CA 1
ATOM 882 C C . ALA A 1 113 ? 4.660 -12.279 11.902 1.00 64.31 113 ALA A C 1
ATOM 884 O O . ALA A 1 113 ? 5.719 -12.053 12.494 1.00 64.31 113 ALA A O 1
ATOM 885 N N . HIS A 1 114 ? 4.576 -13.198 10.930 1.00 65.69 114 HIS A N 1
ATOM 886 C CA . HIS A 1 114 ? 5.717 -13.990 10.450 1.00 65.69 114 HIS A CA 1
ATOM 887 C C . HIS A 1 114 ? 6.862 -13.108 9.915 1.00 65.69 114 HIS A C 1
ATOM 889 O O . HIS A 1 114 ? 8.036 -13.454 10.030 1.00 65.69 114 HIS A O 1
ATOM 895 N N . PHE A 1 115 ? 6.545 -11.893 9.452 1.00 66.62 115 PHE A N 1
ATOM 896 C CA . PHE A 1 115 ? 7.527 -10.889 9.030 1.00 66.62 115 PHE A CA 1
ATOM 897 C C . PHE A 1 115 ? 8.157 -10.099 10.191 1.00 66.62 115 PHE A C 1
ATOM 899 O O . PHE A 1 115 ? 8.797 -9.071 9.967 1.00 66.62 115 PHE A O 1
ATOM 906 N N . ARG A 1 116 ? 7.968 -10.545 11.443 1.00 66.88 116 ARG A N 1
ATOM 907 C CA . ARG A 1 116 ? 8.490 -9.923 12.678 1.00 66.88 116 ARG A CA 1
ATOM 908 C C . ARG A 1 116 ? 8.126 -8.441 12.835 1.00 66.88 116 ARG A C 1
ATOM 910 O O . ARG A 1 116 ? 8.835 -7.676 13.490 1.00 66.88 116 ARG A O 1
ATOM 917 N N . LEU A 1 117 ? 7.009 -8.019 12.248 1.00 71.75 117 LEU A N 1
ATOM 918 C CA . LEU A 1 117 ? 6.482 -6.669 12.406 1.00 71.75 117 LEU A CA 1
ATOM 919 C C . LEU A 1 117 ? 5.561 -6.598 13.622 1.00 71.75 117 LEU A C 1
ATOM 921 O O . LEU A 1 117 ? 4.671 -7.425 13.781 1.00 71.75 117 LEU A O 1
ATOM 925 N N . SER A 1 118 ? 5.732 -5.564 14.448 1.00 69.25 118 SER A N 1
ATOM 926 C CA . SER A 1 118 ? 4.893 -5.328 15.627 1.00 69.25 118 SER A CA 1
ATOM 927 C C . SER A 1 118 ? 4.289 -3.919 15.637 1.00 69.25 118 SER A C 1
ATOM 929 O O . SER A 1 118 ? 4.782 -2.987 14.990 1.00 69.25 118 SER A O 1
ATOM 931 N N . GLY A 1 119 ? 3.179 -3.766 16.362 1.00 77.69 119 GLY A N 1
ATOM 932 C CA . GLY A 1 119 ? 2.545 -2.482 16.654 1.00 77.69 119 GLY A CA 1
ATOM 933 C C . GLY A 1 119 ? 2.002 -1.745 15.425 1.00 77.69 119 GLY A C 1
ATOM 934 O O . GLY A 1 119 ? 1.228 -2.278 14.631 1.00 77.69 119 GLY A O 1
ATOM 935 N N . ALA A 1 120 ? 2.360 -0.466 15.288 1.00 78.44 120 ALA A N 1
ATOM 936 C CA . ALA A 1 120 ? 1.837 0.401 14.230 1.00 78.44 120 ALA A CA 1
ATOM 937 C C . ALA A 1 120 ? 2.309 -0.000 12.819 1.00 78.44 120 ALA A C 1
ATOM 939 O O . ALA A 1 120 ? 1.592 0.238 11.846 1.00 78.44 120 ALA A O 1
ATOM 940 N N . THR A 1 121 ? 3.493 -0.604 12.701 1.00 82.81 121 THR A N 1
ATOM 941 C CA . THR A 1 121 ? 4.072 -1.032 11.418 1.00 82.81 121 THR A CA 1
ATOM 942 C C . THR A 1 121 ? 3.323 -2.232 10.849 1.00 82.81 121 THR A C 1
ATOM 944 O O . THR A 1 121 ? 2.990 -2.236 9.667 1.00 82.81 121 THR A O 1
ATOM 947 N N . HIS A 1 122 ? 2.964 -3.189 11.711 1.00 82.25 122 HIS A N 1
ATOM 948 C CA . HIS A 1 122 ? 2.125 -4.336 11.354 1.00 82.25 122 HIS A CA 1
ATOM 949 C C . HIS A 1 122 ? 0.769 -3.887 10.792 1.00 82.25 122 HIS A C 1
ATOM 951 O O . HIS A 1 122 ? 0.436 -4.211 9.654 1.00 82.25 122 HIS A O 1
ATOM 957 N N . ARG A 1 123 ? 0.053 -3.003 11.504 1.00 81.19 123 ARG A N 1
ATOM 958 C CA . ARG A 1 123 ? -1.244 -2.467 11.040 1.00 81.19 123 ARG A CA 1
ATOM 959 C C . ARG A 1 123 ? -1.157 -1.784 9.673 1.00 81.19 123 ARG A C 1
ATOM 961 O O . ARG A 1 123 ? -2.092 -1.859 8.878 1.00 81.19 123 ARG A O 1
ATOM 968 N N . LYS A 1 124 ? -0.052 -1.085 9.397 1.00 84.94 124 LYS A N 1
ATOM 969 C CA . LYS A 1 124 ? 0.176 -0.433 8.101 1.00 84.94 124 LYS A CA 1
ATOM 970 C C . LYS A 1 124 ? 0.441 -1.447 6.988 1.00 84.94 124 LYS A C 1
ATOM 972 O O . LYS A 1 124 ? -0.088 -1.252 5.900 1.00 84.94 124 LYS A O 1
ATOM 977 N N . ALA A 1 125 ? 1.192 -2.514 7.261 1.00 86.00 125 ALA A N 1
ATOM 978 C CA . ALA A 1 125 ? 1.418 -3.597 6.304 1.00 86.00 125 ALA A CA 1
ATOM 979 C C . ALA A 1 125 ? 0.114 -4.340 5.964 1.00 86.00 125 ALA A C 1
ATOM 981 O O . ALA A 1 125 ? -0.199 -4.524 4.790 1.00 86.00 125 ALA A O 1
ATOM 982 N N . VAL A 1 126 ? -0.706 -4.662 6.972 1.00 83.75 126 VAL A N 1
ATOM 983 C CA . VAL A 1 126 ? -2.039 -5.263 6.768 1.00 83.75 126 VAL A CA 1
ATOM 984 C C . VAL A 1 126 ? -2.940 -4.337 5.945 1.00 83.75 126 VAL A C 1
ATOM 986 O O . VAL A 1 126 ? -3.608 -4.776 5.010 1.00 83.75 126 VAL A O 1
ATOM 989 N N . SER A 1 127 ? -2.929 -3.034 6.247 1.00 85.06 127 SER A N 1
ATOM 990 C CA . SER A 1 127 ? -3.687 -2.033 5.487 1.00 85.06 127 SER A CA 1
ATOM 991 C C . SER A 1 127 ? -3.232 -1.946 4.026 1.00 85.06 127 SER A C 1
ATOM 993 O O . SER A 1 127 ? -4.074 -1.914 3.127 1.00 85.06 127 SER A O 1
ATOM 995 N N . PHE A 1 128 ? -1.918 -1.963 3.777 1.00 89.69 128 PHE A N 1
ATOM 996 C CA . PHE A 1 128 ? -1.356 -1.994 2.427 1.00 89.69 128 PHE A CA 1
ATOM 997 C C . PHE A 1 128 ? -1.818 -3.241 1.664 1.00 89.69 128 PHE A C 1
ATOM 999 O O . PHE A 1 128 ? -2.363 -3.107 0.570 1.00 89.69 128 PHE A O 1
ATOM 1006 N N . LEU A 1 129 ? -1.675 -4.430 2.261 1.00 87.00 129 LEU A N 1
ATOM 1007 C CA . LEU A 1 129 ? -2.071 -5.699 1.648 1.00 87.00 129 LEU A CA 1
ATOM 1008 C C . LEU A 1 129 ? -3.572 -5.729 1.330 1.00 87.00 129 LEU A C 1
ATOM 1010 O O . LEU A 1 129 ? -3.968 -6.059 0.216 1.00 87.00 129 LEU A O 1
ATOM 1014 N N . SER A 1 130 ? -4.415 -5.314 2.278 1.00 84.75 130 SER A N 1
ATOM 1015 C CA . SER A 1 130 ? -5.866 -5.248 2.082 1.00 84.75 130 SER A CA 1
ATOM 1016 C C . SER A 1 130 ? -6.250 -4.301 0.937 1.00 84.75 130 SER A C 1
ATOM 1018 O O . SER A 1 130 ? -7.071 -4.637 0.084 1.00 84.75 130 SER A O 1
ATOM 1020 N N . GLN A 1 131 ? -5.629 -3.124 0.855 1.00 88.69 131 GLN A N 1
ATOM 1021 C CA . GLN A 1 131 ? -5.885 -2.187 -0.242 1.00 88.69 131 GLN A CA 1
ATOM 1022 C C . GLN A 1 131 ? -5.391 -2.728 -1.590 1.00 88.69 131 GLN A C 1
ATOM 1024 O O . GLN A 1 131 ? -6.107 -2.608 -2.584 1.00 88.69 131 GLN A O 1
ATOM 1029 N N . ALA A 1 132 ? -4.223 -3.372 -1.615 1.00 89.00 132 ALA A N 1
ATOM 1030 C CA . ALA A 1 132 ? -3.658 -3.970 -2.819 1.00 89.00 132 ALA A CA 1
ATOM 1031 C C . ALA A 1 132 ? -4.540 -5.103 -3.362 1.00 89.00 132 ALA A C 1
ATOM 1033 O O . ALA A 1 132 ? -4.854 -5.129 -4.550 1.00 89.00 132 ALA A O 1
ATOM 1034 N N . CYS A 1 133 ? -5.027 -5.983 -2.489 1.00 86.31 133 CYS A N 1
ATOM 1035 C CA . CYS A 1 133 ? -5.940 -7.058 -2.862 1.00 86.31 133 CYS A CA 1
ATOM 1036 C C . CYS A 1 133 ? -7.287 -6.522 -3.377 1.00 86.31 133 CYS A C 1
ATOM 1038 O O . CYS A 1 133 ? -7.799 -7.030 -4.374 1.00 86.31 133 CYS A O 1
ATOM 1040 N N . ARG A 1 134 ? -7.832 -5.454 -2.770 1.00 87.56 134 ARG A N 1
ATOM 1041 C CA . ARG A 1 134 ? -9.055 -4.792 -3.264 1.00 87.56 134 ARG A CA 1
ATOM 1042 C C . ARG A 1 134 ? -8.849 -4.216 -4.658 1.00 87.56 134 ARG A C 1
ATOM 1044 O O . ARG A 1 134 ? -9.729 -4.347 -5.501 1.00 87.56 134 ARG A O 1
ATOM 1051 N N . TYR A 1 135 ? -7.700 -3.588 -4.890 1.00 89.12 135 TYR A N 1
ATOM 1052 C CA . TYR A 1 135 ? -7.347 -3.044 -6.197 1.00 89.12 135 TYR A CA 1
ATOM 1053 C C . TYR A 1 135 ? -7.181 -4.146 -7.248 1.00 89.12 135 TYR A C 1
ATOM 1055 O O . TYR A 1 135 ? -7.655 -3.994 -8.365 1.00 89.12 135 TYR A O 1
ATOM 1063 N N . ALA A 1 136 ? -6.586 -5.279 -6.872 1.00 88.12 136 ALA A N 1
ATOM 1064 C CA . ALA A 1 136 ? -6.402 -6.456 -7.721 1.00 88.12 136 ALA A CA 1
ATOM 1065 C C . ALA A 1 136 ? -7.684 -7.293 -7.940 1.00 88.12 136 ALA A C 1
ATOM 1067 O O . ALA A 1 136 ? -7.630 -8.359 -8.556 1.00 88.12 136 ALA A O 1
ATOM 1068 N N . GLY A 1 137 ? -8.834 -6.862 -7.406 1.00 83.62 137 GLY A N 1
ATOM 1069 C CA . GLY A 1 137 ? -10.103 -7.588 -7.516 1.00 83.62 137 GLY A CA 1
ATOM 1070 C C . GLY A 1 137 ? -10.144 -8.912 -6.744 1.00 83.62 137 GLY A C 1
ATOM 1071 O O . GLY A 1 137 ? -11.038 -9.729 -6.967 1.00 83.62 137 GLY A O 1
ATOM 1072 N N . LEU A 1 138 ? -9.199 -9.145 -5.828 1.00 80.69 138 LEU A N 1
ATOM 1073 C CA . LEU A 1 138 ? -9.211 -10.314 -4.955 1.00 80.69 138 LEU A CA 1
ATOM 1074 C C . LEU A 1 138 ? -10.291 -10.117 -3.886 1.00 80.69 138 LEU A C 1
ATOM 1076 O O . LEU A 1 138 ? -10.310 -9.109 -3.176 1.00 80.69 138 LEU A O 1
ATOM 1080 N N . ARG A 1 139 ? -11.215 -11.079 -3.774 1.00 65.06 139 ARG A N 1
ATOM 1081 C CA . ARG A 1 139 ? -12.263 -11.053 -2.747 1.00 65.06 139 ARG A CA 1
ATOM 1082 C C . ARG A 1 139 ? -11.624 -11.236 -1.377 1.00 65.06 139 ARG A C 1
ATOM 1084 O O . ARG A 1 139 ? -11.226 -12.336 -1.016 1.00 65.06 139 ARG A O 1
ATOM 1091 N N . ILE A 1 140 ? -11.556 -10.153 -0.615 1.00 64.88 140 ILE A N 1
ATOM 1092 C CA . ILE A 1 140 ? -11.087 -10.175 0.766 1.00 64.88 140 ILE A CA 1
ATOM 1093 C C . ILE A 1 140 ? -12.295 -10.166 1.690 1.00 64.88 140 ILE A C 1
ATOM 1095 O O . ILE A 1 140 ? -13.125 -9.264 1.605 1.00 64.88 140 ILE A O 1
ATOM 1099 N N . LEU A 1 141 ? -12.361 -11.120 2.615 1.00 52.97 141 LEU A N 1
ATOM 1100 C CA . LEU A 1 141 ? -13.351 -11.132 3.698 1.00 52.97 141 LEU A CA 1
ATOM 1101 C C . LEU A 1 141 ? -12.904 -10.294 4.910 1.00 52.97 141 LEU A C 1
ATOM 1103 O O . LEU A 1 141 ? -13.402 -10.474 6.019 1.00 52.97 141 LEU A O 1
ATOM 1107 N N . LEU A 1 142 ? -11.977 -9.350 4.715 1.00 54.56 142 LEU A N 1
ATOM 1108 C CA . LEU A 1 142 ? -11.635 -8.373 5.742 1.00 54.56 142 LEU A CA 1
ATOM 1109 C C . LEU A 1 142 ? -12.729 -7.310 5.756 1.00 54.56 142 LEU A C 1
ATOM 1111 O O . LEU A 1 142 ? -12.645 -6.296 5.061 1.00 54.56 142 LEU A O 1
ATOM 1115 N N . SER A 1 143 ? -13.770 -7.558 6.553 1.00 44.62 143 SER A N 1
ATOM 1116 C CA . SER A 1 143 ? -14.670 -6.489 6.970 1.00 44.62 143 SER A CA 1
ATOM 1117 C C . SER A 1 143 ? -13.805 -5.396 7.602 1.00 44.62 143 SER A C 1
ATOM 1119 O O . SER A 1 143 ? -13.034 -5.700 8.521 1.00 44.62 143 SER A O 1
ATOM 1121 N N . PRO A 1 144 ? -13.843 -4.150 7.101 1.00 46.50 144 PRO A N 1
ATOM 1122 C CA . PRO A 1 144 ? -13.098 -3.063 7.701 1.00 46.50 144 PRO A CA 1
ATOM 1123 C C . PRO A 1 144 ? -13.757 -2.767 9.048 1.00 46.50 144 PRO A C 1
ATOM 1125 O O . PRO A 1 144 ? -14.681 -1.965 9.139 1.00 46.50 144 PRO A O 1
ATOM 1128 N N . GLY A 1 145 ? -13.311 -3.470 10.091 1.00 42.69 145 GLY A N 1
ATOM 1129 C CA . GLY A 1 145 ? -13.732 -3.240 11.462 1.00 42.69 145 GLY A CA 1
ATOM 1130 C C . GLY A 1 145 ? -13.546 -1.764 11.776 1.00 42.69 145 GLY A C 1
ATOM 1131 O O . GLY A 1 145 ? -12.423 -1.252 11.752 1.00 42.69 145 GLY A O 1
ATOM 1132 N N . GLY A 1 146 ? -14.671 -1.082 11.987 1.00 43.53 146 GLY A N 1
ATOM 1133 C CA . GLY A 1 146 ? -14.746 0.349 12.204 1.00 43.53 146 GLY A CA 1
ATOM 1134 C C . GLY A 1 146 ? -13.799 0.774 13.313 1.00 43.53 146 GLY A C 1
ATOM 1135 O O . GLY A 1 146 ? -14.025 0.525 14.492 1.00 43.53 146 GLY A O 1
ATOM 1136 N N . ARG A 1 147 ? -12.734 1.466 12.929 1.00 39.75 147 ARG A N 1
ATOM 1137 C CA . ARG A 1 147 ? -12.070 2.413 13.811 1.00 39.75 147 ARG A CA 1
ATOM 1138 C C . ARG A 1 147 ? -12.232 3.766 13.164 1.00 39.75 147 ARG A C 1
ATOM 1140 O O . ARG A 1 147 ? -11.515 4.108 12.223 1.00 39.75 147 ARG A O 1
ATOM 1147 N N . SER A 1 148 ? -13.231 4.489 13.669 1.00 38.47 148 SER A N 1
ATOM 1148 C CA . SER A 1 148 ? -13.316 5.938 13.555 1.00 38.47 148 SER A CA 1
ATOM 1149 C C . SER A 1 148 ? -11.906 6.484 13.755 1.00 38.47 148 SER A C 1
ATOM 1151 O O . SER A 1 148 ? -11.271 6.217 14.781 1.00 38.47 148 SER A O 1
ATOM 1153 N N . ARG A 1 149 ? -11.352 7.124 12.722 1.00 38.47 149 ARG A N 1
ATOM 1154 C CA . ARG A 1 149 ? -10.068 7.805 12.851 1.00 38.47 149 ARG A CA 1
ATOM 1155 C C . ARG A 1 149 ? -10.273 8.859 13.929 1.00 38.47 149 ARG A C 1
ATOM 1157 O O . ARG A 1 149 ? -10.930 9.862 13.681 1.00 38.47 149 ARG A O 1
ATOM 1164 N N . VAL A 1 150 ? -9.691 8.638 15.104 1.00 41.41 150 VAL A N 1
ATOM 1165 C CA . VAL A 1 150 ? -9.376 9.734 16.014 1.00 41.41 150 VAL A CA 1
ATOM 1166 C C . VAL A 1 150 ? -8.364 10.584 15.257 1.00 41.41 150 VAL A C 1
ATOM 1168 O O . VAL A 1 150 ? -7.177 10.261 15.185 1.00 41.41 150 VAL A O 1
ATOM 1171 N N . SER A 1 151 ? -8.874 11.600 14.566 1.00 38.47 151 SER A N 1
ATOM 1172 C CA . SER A 1 151 ? -8.063 12.629 13.944 1.00 38.47 151 SER A CA 1
ATOM 1173 C C . SER A 1 151 ? -7.333 13.344 15.065 1.00 38.47 151 SER A C 1
ATOM 1175 O O . SER A 1 151 ? -7.911 14.141 15.796 1.00 38.47 151 SER A O 1
ATOM 1177 N N . TYR A 1 152 ? -6.048 13.040 15.212 1.00 40.94 152 TYR A N 1
ATOM 1178 C CA . TYR A 1 152 ? -5.143 13.918 15.926 1.00 40.94 152 TYR A CA 1
ATOM 1179 C C . TYR A 1 152 ? -4.979 15.156 15.040 1.00 40.94 152 TYR A C 1
ATOM 1181 O O . TYR A 1 152 ? -4.159 15.175 14.119 1.00 40.94 152 TYR A O 1
ATOM 1189 N N . THR A 1 153 ? -5.853 16.144 15.236 1.00 37.16 153 THR A N 1
ATOM 1190 C CA . THR A 1 153 ? -5.789 17.428 14.543 1.00 37.16 153 THR A CA 1
ATOM 1191 C C . THR A 1 153 ? -4.482 18.094 14.939 1.00 37.16 153 THR A C 1
ATOM 1193 O O . THR A 1 153 ? -4.316 18.602 16.046 1.00 37.16 153 THR A O 1
ATOM 1196 N N . LYS A 1 154 ? -3.512 18.031 14.029 1.00 39.06 154 LYS A N 1
ATOM 1197 C CA . LYS A 1 154 ? -2.249 18.746 14.132 1.00 39.06 154 LYS A CA 1
ATOM 1198 C C . LYS A 1 154 ? -2.586 20.236 14.090 1.00 39.06 154 LYS A C 1
ATOM 1200 O O . LYS A 1 154 ? -3.022 20.743 13.062 1.00 39.06 154 LYS A O 1
ATOM 1205 N N . VAL A 1 155 ? -2.427 20.910 15.226 1.00 42.03 155 VAL A N 1
ATOM 1206 C CA . VAL A 1 155 ? -2.520 22.367 15.343 1.00 42.03 155 VAL A CA 1
ATOM 1207 C C . VAL A 1 155 ? -1.479 22.972 14.400 1.00 42.03 155 VAL A C 1
ATOM 1209 O O . VAL A 1 155 ? -0.279 22.840 14.624 1.00 42.03 155 VAL A O 1
ATOM 1212 N N . GLY A 1 156 ? -1.934 23.570 13.301 1.00 41.44 156 GLY A N 1
ATOM 1213 C CA . GLY A 1 156 ? -1.054 24.194 12.319 1.00 41.44 156 GLY A CA 1
ATOM 1214 C C . GLY A 1 156 ? -1.806 24.670 11.082 1.00 41.44 156 GLY A C 1
ATOM 1215 O O . GLY A 1 156 ? -2.072 23.878 10.190 1.00 41.44 156 GLY A O 1
ATOM 1216 N N . GLN A 1 157 ? -2.072 25.980 11.057 1.00 47.31 157 GLN A N 1
ATOM 1217 C CA . GLN A 1 157 ? -2.595 26.803 9.955 1.00 47.31 157 GLN A CA 1
ATOM 1218 C C . GLN A 1 157 ? -4.081 26.632 9.581 1.00 47.31 157 GLN A C 1
ATOM 1220 O O . GLN A 1 157 ? -4.471 25.839 8.733 1.00 47.31 157 GLN A O 1
ATOM 1225 N N . ARG A 1 158 ? -4.896 27.502 10.198 1.00 37.94 158 ARG A N 1
ATOM 1226 C CA . ARG A 1 158 ? -6.246 27.894 9.768 1.00 37.94 158 ARG A CA 1
ATOM 1227 C C . ARG A 1 158 ? -6.198 28.505 8.359 1.00 37.94 158 ARG A C 1
ATOM 1229 O O . ARG A 1 158 ? -5.660 29.598 8.195 1.00 37.94 158 ARG A O 1
ATOM 1236 N N . LEU A 1 159 ? -6.853 27.862 7.395 1.00 38.72 159 LEU A N 1
ATOM 1237 C CA . LEU A 1 159 ? -7.716 28.582 6.454 1.00 38.72 159 LEU A CA 1
ATOM 1238 C C . LEU A 1 159 ? -9.136 28.621 7.054 1.00 38.72 159 LEU A C 1
ATOM 1240 O O . LEU A 1 159 ? -9.484 27.712 7.812 1.00 38.72 159 LEU A O 1
ATOM 1244 N N . PRO A 1 160 ? -9.947 29.657 6.779 1.00 41.34 160 PRO A N 1
ATOM 1245 C CA . PRO A 1 160 ? -11.297 29.759 7.317 1.00 41.34 160 PRO A CA 1
ATOM 1246 C C . PRO A 1 160 ? -12.216 28.773 6.589 1.00 41.34 160 PRO A C 1
ATOM 1248 O O . PRO A 1 160 ? -12.837 29.097 5.581 1.00 41.34 160 PRO A O 1
ATOM 1251 N N . GLU A 1 161 ? -12.273 27.543 7.089 1.00 42.09 161 GLU A N 1
ATOM 1252 C CA . GLU A 1 161 ? -13.263 26.557 6.678 1.00 42.09 161 GLU A CA 1
ATOM 1253 C C . GLU A 1 161 ? -14.544 26.829 7.474 1.00 42.09 161 GLU A C 1
ATOM 1255 O O . GLU A 1 161 ? -14.520 26.924 8.704 1.00 42.09 161 GLU A O 1
ATOM 1260 N N . ALA A 1 162 ? -15.642 27.064 6.756 1.00 45.19 162 ALA A N 1
ATOM 1261 C CA . ALA A 1 162 ? -16.937 27.399 7.328 1.00 45.19 162 ALA A CA 1
ATOM 1262 C C . ALA A 1 162 ? -17.329 26.375 8.403 1.00 45.19 162 ALA A C 1
ATOM 1264 O O . ALA A 1 162 ? -17.359 25.167 8.161 1.00 45.19 162 ALA A O 1
ATOM 1265 N N . ILE A 1 163 ? -17.604 26.884 9.602 1.00 44.50 163 ILE A N 1
ATOM 1266 C CA . ILE A 1 163 ? -17.944 26.104 10.786 1.00 44.50 163 ILE A CA 1
ATOM 1267 C C . ILE A 1 163 ? -19.338 25.503 10.559 1.00 44.50 163 ILE A C 1
ATOM 1269 O O . ILE A 1 163 ? -20.353 26.139 10.818 1.00 44.50 163 ILE A O 1
ATOM 1273 N N . ASN A 1 164 ? -19.398 24.292 10.009 1.00 51.19 164 ASN A N 1
ATOM 1274 C CA . ASN A 1 164 ? -20.623 23.499 9.970 1.00 51.19 164 ASN A CA 1
ATOM 1275 C C . ASN A 1 164 ? -20.646 22.630 11.228 1.00 51.19 164 ASN A C 1
ATOM 1277 O O . ASN A 1 164 ? -20.163 21.494 11.232 1.00 51.19 164 ASN A O 1
ATOM 1281 N N . GLU A 1 165 ? -21.139 23.212 12.320 1.00 52.44 165 GLU A N 1
ATOM 1282 C CA . GLU A 1 165 ? -21.255 22.543 13.612 1.00 52.44 165 GLU A CA 1
ATOM 1283 C C . GLU A 1 165 ? -22.196 21.335 13.495 1.00 52.44 165 GLU A C 1
ATOM 1285 O O . GLU A 1 165 ? -23.284 21.404 12.925 1.00 52.44 165 GLU A O 1
ATOM 1290 N N . THR A 1 166 ? -21.741 20.183 13.989 1.00 54.94 166 THR A N 1
ATOM 1291 C CA . THR A 1 166 ? -22.608 19.020 14.191 1.00 54.94 166 THR A CA 1
ATOM 1292 C C . THR A 1 166 ? -23.177 19.146 15.597 1.00 54.94 166 THR A C 1
ATOM 1294 O O . THR A 1 166 ? -22.430 18.993 16.561 1.00 54.94 166 THR A O 1
ATOM 1297 N N . THR A 1 167 ? -24.465 19.451 15.727 1.00 62.84 167 THR A N 1
ATOM 1298 C CA . THR A 1 167 ? -25.139 19.524 17.029 1.00 62.84 167 THR A CA 1
ATOM 1299 C C . THR A 1 167 ? -25.678 18.134 17.361 1.00 62.84 167 THR A C 1
ATOM 1301 O O . THR A 1 167 ? -26.449 17.565 16.582 1.00 62.84 167 THR A O 1
ATOM 1304 N N . SER A 1 168 ? -25.240 17.556 18.482 1.00 65.88 168 SER A N 1
ATOM 1305 C CA . SER A 1 168 ? -25.726 16.260 18.965 1.00 65.88 168 SER A CA 1
ATOM 1306 C C . SER A 1 168 ? -26.294 16.377 20.373 1.00 65.88 168 SER A C 1
ATOM 1308 O O . SER A 1 168 ? -25.580 16.821 21.271 1.00 65.88 168 SER A O 1
ATOM 1310 N N . THR A 1 169 ? -27.530 15.919 20.562 1.00 59.97 169 THR A N 1
ATOM 1311 C CA . THR A 1 169 ? -28.206 15.863 21.864 1.00 59.97 169 THR A CA 1
ATOM 1312 C C . THR A 1 169 ? -28.612 14.422 22.148 1.00 59.97 169 THR A C 1
ATOM 1314 O O . THR A 1 169 ? -29.279 13.788 21.327 1.00 59.97 169 THR A O 1
ATOM 1317 N N . THR A 1 170 ? -28.208 13.900 23.304 1.00 67.06 170 THR A N 1
ATOM 1318 C CA . THR A 1 170 ? -28.550 12.548 23.763 1.00 67.06 170 THR A CA 1
ATOM 1319 C C . THR A 1 170 ? -29.498 12.640 24.951 1.00 67.06 170 THR A C 1
ATOM 1321 O O . THR A 1 170 ? -29.205 13.345 25.913 1.00 67.06 170 THR A O 1
ATOM 1324 N N . VAL A 1 171 ? -30.624 11.928 24.887 1.00 67.00 171 VAL A N 1
ATOM 1325 C CA . VAL A 1 171 ? -31.653 11.892 25.934 1.00 67.00 171 VAL A CA 1
ATOM 1326 C C . VAL A 1 171 ? -31.972 10.444 26.308 1.00 67.00 171 VAL A C 1
ATOM 1328 O O . VAL A 1 171 ? -32.118 9.577 25.447 1.00 67.00 171 VAL A O 1
ATOM 1331 N N . GLN A 1 172 ? -32.089 10.192 27.612 1.00 59.56 172 GLN A N 1
ATOM 1332 C CA . GLN A 1 172 ? -32.427 8.896 28.208 1.00 59.56 172 GLN A CA 1
ATOM 1333 C C . GLN A 1 172 ? -33.949 8.745 28.369 1.00 59.56 172 GLN A C 1
ATOM 1335 O O . GLN A 1 172 ? -34.585 9.567 29.032 1.00 59.56 172 GLN A O 1
ATOM 1340 N N . LEU A 1 173 ? -34.536 7.687 27.806 1.00 67.06 173 LEU A N 1
ATOM 1341 C CA . LEU A 1 173 ? -35.972 7.389 27.870 1.00 67.06 173 LEU A CA 1
ATOM 1342 C C . LEU A 1 173 ? -36.358 6.624 29.144 1.00 67.06 173 LEU A C 1
ATOM 1344 O O . LEU A 1 173 ? -35.609 5.780 29.633 1.00 67.06 173 LEU A O 1
ATOM 1348 N N . ARG A 1 174 ? -37.600 6.826 29.609 1.00 56.19 174 ARG A N 1
ATOM 1349 C CA . ARG A 1 174 ? -38.204 6.131 30.771 1.00 56.19 174 ARG A CA 1
ATOM 1350 C C . ARG A 1 174 ? -38.220 4.599 30.673 1.00 56.19 174 ARG A C 1
ATOM 1352 O O . ARG A 1 174 ? -38.284 3.929 31.692 1.00 56.19 174 ARG A O 1
ATOM 1359 N N . SER A 1 175 ? -38.161 4.042 29.466 1.00 60.09 175 SER A N 1
ATOM 1360 C CA . SER A 1 175 ? -38.138 2.595 29.216 1.00 60.09 175 SER A CA 1
ATOM 1361 C C . SER A 1 175 ? -36.725 1.988 29.198 1.00 60.09 175 SER A C 1
ATOM 1363 O O . SER A 1 175 ? -36.575 0.839 28.793 1.00 60.09 175 SER A O 1
ATOM 1365 N N . GLY A 1 176 ? -35.692 2.746 29.596 1.00 53.41 176 GLY A N 1
ATOM 1366 C CA . GLY A 1 176 ? -34.308 2.262 29.686 1.00 53.41 176 GLY A CA 1
ATOM 1367 C C . GLY A 1 176 ? -33.533 2.264 28.363 1.00 53.41 176 GLY A C 1
ATOM 1368 O O . GLY A 1 176 ? -32.624 1.457 28.193 1.00 53.41 176 GLY A O 1
ATOM 1369 N N . GLY A 1 177 ? -33.898 3.135 27.414 1.00 55.53 177 GLY A N 1
ATOM 1370 C CA . GLY A 1 177 ? -33.208 3.284 26.125 1.00 55.53 177 GLY A CA 1
ATOM 1371 C C . GLY A 1 177 ? -32.672 4.699 25.893 1.00 55.53 177 GLY A C 1
ATOM 1372 O O . GLY A 1 177 ? -33.256 5.669 26.367 1.00 55.53 177 GLY A O 1
ATOM 1373 N N . GLU A 1 178 ? -31.593 4.825 25.123 1.00 60.62 178 GLU A N 1
ATOM 1374 C CA . GLU A 1 178 ? -30.970 6.106 24.761 1.00 60.62 178 GLU A CA 1
ATOM 1375 C C . GLU A 1 178 ? -31.381 6.549 23.354 1.00 60.62 178 GLU A C 1
ATOM 1377 O O . GLU A 1 178 ? -31.245 5.787 22.395 1.00 60.62 178 GLU A O 1
ATOM 1382 N N . ILE A 1 179 ? -31.825 7.800 23.201 1.00 58.03 179 ILE A N 1
ATOM 1383 C CA . ILE A 1 179 ? -31.988 8.441 21.891 1.00 58.03 179 ILE A CA 1
ATOM 1384 C C . ILE A 1 179 ? -30.893 9.490 21.724 1.00 58.03 179 ILE A C 1
ATOM 1386 O O . ILE A 1 179 ? -30.839 10.466 22.465 1.00 58.03 179 ILE A O 1
ATOM 1390 N N . THR A 1 180 ? -30.040 9.308 20.713 1.00 64.81 180 THR A N 1
ATOM 1391 C CA . THR A 1 180 ? -29.084 10.331 20.268 1.00 64.81 180 THR A CA 1
ATOM 1392 C C . THR A 1 180 ? -29.563 10.944 18.962 1.00 64.81 180 THR A C 1
ATOM 1394 O O . THR A 1 180 ? -29.639 10.257 17.943 1.00 64.81 180 THR A O 1
ATOM 1397 N N . LEU A 1 181 ? -29.845 12.245 18.978 1.00 64.44 181 LEU A N 1
ATOM 1398 C CA . LEU A 1 181 ? -30.142 13.015 17.780 1.00 64.44 181 LEU A CA 1
ATOM 1399 C C . LEU A 1 181 ? -28.890 13.789 17.363 1.00 64.44 181 LEU A C 1
ATOM 1401 O O . LEU A 1 181 ? -28.449 14.679 18.083 1.00 64.44 181 LEU A O 1
ATOM 1405 N N . ALA A 1 182 ? -28.316 13.457 16.206 1.00 62.53 182 ALA A N 1
ATOM 1406 C CA . ALA A 1 182 ? -27.168 14.163 15.641 1.00 62.53 182 ALA A CA 1
ATOM 1407 C C . ALA A 1 182 ? -27.535 14.748 14.276 1.00 62.53 182 ALA A C 1
ATOM 1409 O O . ALA A 1 182 ? -27.897 14.016 13.354 1.00 62.53 182 ALA A O 1
ATOM 1410 N N . GLY A 1 183 ? -27.429 16.068 14.149 1.00 65.62 183 GLY A N 1
ATOM 1411 C CA . GLY A 1 183 ? -27.720 16.794 12.919 1.00 65.62 183 GLY A CA 1
ATOM 1412 C C . GLY A 1 183 ? -26.517 17.603 12.452 1.00 65.62 183 GLY A C 1
ATOM 1413 O O . GLY A 1 183 ? -25.773 18.160 13.256 1.00 65.62 183 GLY A O 1
ATOM 1414 N N . ARG A 1 184 ? -26.330 17.683 11.134 1.00 67.06 184 ARG A N 1
ATOM 1415 C CA . ARG A 1 184 ? -25.431 18.656 10.503 1.00 67.06 184 ARG A CA 1
ATOM 1416 C C . ARG A 1 184 ? -26.290 19.692 9.813 1.00 67.06 184 ARG A C 1
ATOM 1418 O O . ARG A 1 184 ? -26.796 19.430 8.725 1.00 67.06 184 ARG A O 1
ATOM 1425 N N . PHE A 1 185 ? -26.477 20.841 10.441 1.00 67.12 185 PHE A N 1
ATOM 1426 C CA . PHE A 1 185 ? -27.211 21.938 9.829 1.00 67.12 185 PHE A CA 1
ATOM 1427 C C . PHE A 1 185 ? -26.620 23.268 10.277 1.00 67.12 185 PHE A C 1
ATOM 1429 O O . PHE A 1 185 ? -26.163 23.412 11.406 1.00 67.12 185 PHE A O 1
ATOM 1436 N N . ASN A 1 186 ? -26.627 24.241 9.372 1.00 68.56 186 ASN A N 1
ATOM 1437 C CA . ASN A 1 186 ? -26.284 25.613 9.700 1.00 68.56 186 ASN A CA 1
ATOM 1438 C C . ASN A 1 186 ? -27.600 26.392 9.886 1.00 68.56 186 ASN A C 1
ATOM 1440 O O . ASN A 1 186 ? -28.362 26.535 8.924 1.00 68.56 186 ASN A O 1
ATOM 1444 N N . PRO A 1 187 ? -27.903 26.888 11.099 1.00 62.41 187 PRO A N 1
ATOM 1445 C CA . PRO A 1 187 ? -29.185 27.527 11.408 1.00 62.41 187 PRO A CA 1
ATOM 1446 C C . PRO A 1 187 ? -29.439 28.821 10.618 1.00 62.41 187 PRO A C 1
ATOM 1448 O O . PRO A 1 187 ? -30.574 29.296 10.584 1.00 62.41 187 PRO A O 1
ATOM 1451 N N . PHE A 1 188 ? -28.412 29.380 9.968 1.00 59.22 188 PHE A N 1
ATOM 1452 C CA . PHE A 1 188 ? -28.505 30.592 9.152 1.00 59.22 188 PHE A CA 1
ATOM 1453 C C . PHE A 1 188 ? -28.767 30.316 7.664 1.00 59.22 188 PHE A C 1
ATOM 1455 O O . PHE A 1 188 ? -29.081 31.252 6.933 1.00 59.22 188 PHE A O 1
ATOM 1462 N N . THR A 1 189 ? -28.648 29.063 7.205 1.00 67.81 189 THR A N 1
ATOM 1463 C CA . THR A 1 189 ? -28.773 28.709 5.776 1.00 67.81 189 THR A CA 1
ATOM 1464 C C . THR A 1 189 ? -29.944 27.780 5.456 1.00 67.81 189 THR A C 1
ATOM 1466 O O . THR A 1 189 ? -30.182 27.499 4.285 1.00 67.81 189 THR A O 1
ATOM 1469 N N . ILE A 1 190 ? -30.650 27.261 6.464 1.00 76.12 190 ILE A N 1
ATOM 1470 C CA . ILE A 1 190 ? -31.797 26.357 6.276 1.00 76.12 190 ILE A CA 1
ATOM 1471 C C . ILE A 1 190 ? -33.099 27.118 5.997 1.00 76.12 190 ILE A C 1
ATOM 1473 O O . ILE A 1 190 ? -33.259 28.273 6.398 1.00 76.12 190 ILE A O 1
ATOM 1477 N N . SER A 1 191 ? -34.044 26.449 5.330 1.00 79.31 191 SER A N 1
ATOM 1478 C CA . SER A 1 191 ? -35.386 26.980 5.071 1.00 79.31 191 SER A CA 1
ATOM 1479 C C . SER A 1 191 ? -36.087 27.378 6.381 1.00 79.31 191 SER A C 1
ATOM 1481 O O . SER A 1 191 ? -35.921 26.698 7.400 1.00 79.31 191 SER A O 1
ATOM 1483 N N . PRO A 1 192 ? -36.904 28.450 6.393 1.00 74.94 192 PRO A N 1
ATOM 1484 C CA . PRO A 1 192 ? -37.673 28.839 7.574 1.00 74.94 192 PRO A CA 1
ATOM 1485 C C . PRO A 1 192 ? -38.636 27.745 8.069 1.00 74.94 192 PRO A C 1
ATOM 1487 O O . PRO A 1 192 ? -38.942 27.711 9.261 1.00 74.94 192 PRO A O 1
ATOM 1490 N N . GLU A 1 193 ? -39.099 26.849 7.196 1.00 78.19 193 GLU A N 1
ATOM 1491 C CA . GLU A 1 193 ? -39.938 25.703 7.577 1.00 78.19 193 GLU A CA 1
ATOM 1492 C C . GLU A 1 193 ? -39.125 24.637 8.325 1.00 78.19 193 GLU A C 1
ATOM 1494 O O . GLU A 1 193 ? -39.492 24.238 9.433 1.00 78.19 193 GLU A O 1
ATOM 1499 N N . ASP A 1 194 ? -37.962 24.272 7.783 1.00 71.56 194 ASP A N 1
ATOM 1500 C CA . ASP A 1 194 ? -37.043 23.296 8.383 1.00 71.56 194 ASP A CA 1
ATOM 1501 C C . ASP A 1 194 ? -36.491 23.790 9.722 1.00 71.56 194 ASP A C 1
ATOM 1503 O O . ASP A 1 194 ? -36.357 23.028 10.681 1.00 71.56 194 ASP A O 1
ATOM 1507 N N . ARG A 1 195 ? -36.240 25.100 9.825 1.00 76.75 195 ARG A N 1
ATOM 1508 C CA . ARG A 1 195 ? -35.840 25.748 11.073 1.00 76.75 195 ARG A CA 1
ATOM 1509 C C . ARG A 1 195 ? -36.878 25.521 12.170 1.00 76.75 195 ARG A C 1
ATOM 1511 O O . ARG A 1 195 ? -36.519 25.101 13.267 1.00 76.75 195 ARG A O 1
ATOM 1518 N N . LYS A 1 196 ? -38.158 25.778 11.883 1.00 79.94 196 LYS A N 1
ATOM 1519 C CA . LYS A 1 196 ? -39.248 25.582 12.855 1.00 79.94 196 LYS A CA 1
ATOM 1520 C C . LYS A 1 196 ? -39.366 24.123 13.284 1.00 79.94 196 LYS A C 1
ATOM 1522 O O . LYS A 1 196 ? -39.597 23.861 14.459 1.00 79.94 196 LYS A O 1
ATOM 1527 N N . PHE A 1 197 ? -39.194 23.191 12.351 1.00 78.19 197 PHE A N 1
ATOM 1528 C CA . PHE A 1 197 ? -39.244 21.763 12.645 1.00 78.19 197 PHE A CA 1
ATOM 1529 C C . PHE A 1 197 ? -38.124 21.328 13.600 1.00 78.19 197 PHE A C 1
ATOM 1531 O O . PHE A 1 197 ? -38.398 20.679 14.608 1.00 78.19 197 PHE A O 1
ATOM 1538 N N . ILE A 1 198 ? -36.879 21.728 13.321 1.00 76.06 198 ILE A N 1
ATOM 1539 C CA . ILE A 1 198 ? -35.722 21.363 14.149 1.00 76.06 198 ILE A CA 1
ATOM 1540 C C . ILE A 1 198 ? -35.848 21.959 15.553 1.00 76.06 198 ILE A C 1
ATOM 1542 O O . ILE A 1 198 ? -35.665 21.237 16.530 1.00 76.06 198 ILE A O 1
ATOM 1546 N N . PHE A 1 199 ? -36.209 23.242 15.670 1.00 79.69 199 PHE A N 1
ATOM 1547 C CA . PHE A 1 199 ? -36.386 23.872 16.982 1.00 79.69 199 PHE A CA 1
ATOM 1548 C C . PHE A 1 199 ? -37.512 23.223 17.784 1.00 79.69 199 PHE A C 1
ATOM 1550 O O . PHE A 1 199 ? -37.301 22.901 18.944 1.00 79.69 199 PHE A O 1
ATOM 1557 N N . LYS A 1 200 ? -38.644 22.892 17.151 1.00 83.50 200 LYS A N 1
ATOM 1558 C CA . LYS A 1 200 ? -39.731 22.166 17.820 1.00 83.50 200 LYS A CA 1
ATOM 1559 C C 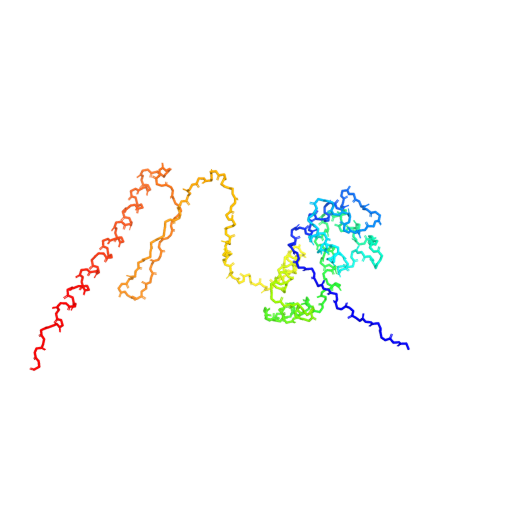. LYS A 1 200 ? -39.270 20.822 18.396 1.00 83.50 200 LYS A C 1
ATOM 1561 O O . LYS A 1 200 ? -39.705 20.438 19.474 1.00 83.50 200 LYS A O 1
ATOM 1566 N N . LEU A 1 201 ? -38.410 20.101 17.679 1.00 79.00 201 LEU A N 1
ATOM 1567 C CA . LEU A 1 201 ? -37.902 18.803 18.121 1.00 79.00 201 LEU A CA 1
ATOM 1568 C C . LEU A 1 201 ? -36.909 18.957 19.285 1.00 79.00 201 LEU A C 1
ATOM 1570 O O . LEU A 1 201 ? -36.950 18.176 20.233 1.00 79.00 201 LEU A O 1
ATOM 1574 N N . VAL A 1 202 ? -36.065 19.992 19.251 1.00 77.75 202 VAL A N 1
ATOM 1575 C CA . VAL A 1 202 ? -35.174 20.344 20.368 1.00 77.75 202 VAL A CA 1
ATOM 1576 C C . VAL A 1 202 ? -35.977 20.748 21.606 1.00 77.75 202 VAL A C 1
ATOM 1578 O O . VAL A 1 202 ? -35.723 20.203 22.677 1.00 77.75 202 VAL A O 1
ATOM 1581 N N . ASP A 1 203 ? -36.979 21.616 21.456 1.00 82.00 203 ASP A N 1
ATOM 1582 C CA . ASP A 1 203 ? -37.828 22.081 22.560 1.00 82.00 203 ASP A CA 1
ATOM 1583 C C . ASP A 1 203 ? -38.548 20.902 23.233 1.00 82.00 203 ASP A C 1
ATOM 1585 O O . ASP A 1 203 ? -38.505 20.765 24.453 1.00 82.00 203 ASP A O 1
ATOM 1589 N N . GLN A 1 204 ? -39.106 19.972 22.447 1.00 80.25 204 GLN A N 1
ATOM 1590 C CA . GLN A 1 204 ? -39.749 18.760 22.972 1.00 80.25 204 GLN A CA 1
ATOM 1591 C C . GLN A 1 204 ? -38.787 17.852 23.752 1.00 80.25 204 GLN A C 1
ATOM 1593 O O . GLN A 1 204 ? -39.179 17.244 24.750 1.00 80.25 204 GLN A O 1
ATOM 1598 N N . LEU A 1 205 ? -37.530 17.742 23.312 1.00 76.06 205 LEU A N 1
ATOM 1599 C CA . LEU A 1 205 ? -36.512 16.970 24.028 1.00 76.06 205 LEU A CA 1
ATOM 1600 C C . LEU A 1 205 ? -36.108 17.652 25.342 1.00 76.06 205 LEU A C 1
ATOM 1602 O O . LEU A 1 205 ? -35.986 16.973 26.363 1.00 76.06 205 LEU A O 1
ATOM 1606 N N . SER A 1 206 ? -35.942 18.976 25.337 1.00 72.75 206 SER A N 1
ATOM 1607 C CA . SER A 1 206 ? -35.629 19.758 26.537 1.00 72.75 206 SER A CA 1
ATOM 1608 C C . SER A 1 206 ? -36.770 19.741 27.556 1.00 72.75 206 SER A C 1
ATOM 1610 O O . SER A 1 206 ? -36.517 19.542 28.742 1.00 72.75 206 SER 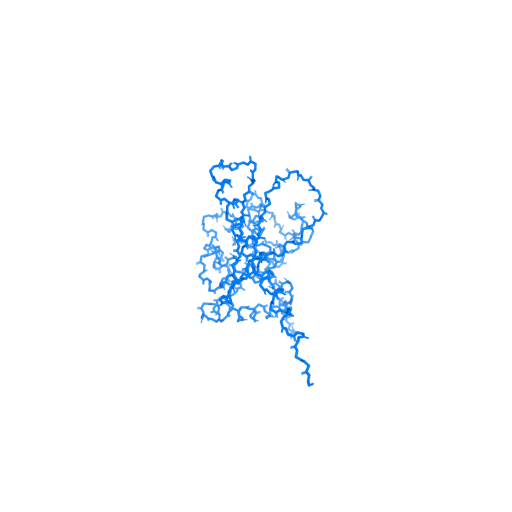A O 1
ATOM 1612 N N . GLU A 1 207 ? -38.022 19.865 27.110 1.00 81.88 207 GLU A N 1
ATOM 1613 C CA . GLU A 1 207 ? -39.209 19.740 27.966 1.00 81.88 207 GLU A CA 1
ATOM 1614 C C . GLU A 1 207 ? -39.293 18.355 28.616 1.00 81.88 207 GLU A C 1
ATOM 1616 O O . GLU A 1 207 ? -39.555 18.245 29.814 1.00 81.88 207 GLU A O 1
ATOM 1621 N N . TYR A 1 208 ? -39.018 17.288 27.858 1.00 76.25 208 TYR A N 1
ATOM 1622 C CA . TYR A 1 208 ? -39.005 15.928 28.398 1.00 76.25 208 TYR A CA 1
ATOM 1623 C C . TYR A 1 208 ? -37.909 15.729 29.455 1.00 76.25 208 TYR A C 1
ATOM 1625 O O . TYR A 1 208 ? -38.144 15.077 30.476 1.00 76.25 208 TYR A O 1
ATOM 1633 N N . GLN A 1 209 ? -36.722 16.299 29.230 1.00 71.69 209 GLN A N 1
ATOM 1634 C CA . GLN A 1 209 ? -35.612 16.246 30.178 1.00 71.69 209 GLN A CA 1
ATOM 1635 C C . GLN A 1 209 ? -35.923 17.035 31.461 1.00 71.69 209 GLN A C 1
ATOM 1637 O O . GLN A 1 209 ? -35.749 16.498 32.554 1.00 71.69 209 GLN A O 1
ATOM 1642 N N . ALA A 1 210 ? -36.464 18.250 31.342 1.00 74.06 210 ALA A N 1
ATOM 1643 C CA . ALA A 1 210 ? -36.862 19.071 32.488 1.00 74.06 210 ALA A CA 1
ATOM 1644 C C . ALA A 1 210 ? -37.999 18.425 33.301 1.00 74.06 210 ALA A C 1
ATOM 1646 O O . ALA A 1 210 ? -37.968 18.414 34.531 1.00 74.06 210 ALA A O 1
ATOM 1647 N N . ALA A 1 211 ? -38.982 17.817 32.625 1.00 76.31 211 ALA A N 1
ATOM 1648 C CA . ALA A 1 211 ? -40.066 17.090 33.282 1.00 76.31 211 ALA A CA 1
ATOM 1649 C C . ALA A 1 211 ? -39.570 15.857 34.055 1.00 76.31 211 ALA A C 1
ATOM 1651 O O . ALA A 1 211 ? -40.206 15.451 35.023 1.00 76.31 211 ALA A O 1
ATOM 1652 N N . ARG A 1 212 ? -38.452 15.245 33.644 1.00 71.00 212 ARG A N 1
ATOM 1653 C CA . ARG A 1 212 ? -37.815 14.160 34.400 1.00 71.00 212 ARG A CA 1
ATOM 1654 C C . ARG A 1 212 ? -37.115 14.687 35.650 1.00 71.00 212 ARG A C 1
ATOM 1656 O O . ARG A 1 212 ? -37.336 14.138 36.721 1.00 71.00 212 ARG A O 1
ATOM 1663 N N . GLU A 1 213 ? -36.316 15.741 35.512 1.00 66.69 213 GLU A N 1
ATOM 1664 C CA . GLU A 1 213 ? -35.536 16.312 36.617 1.00 66.69 213 GLU A CA 1
ATOM 1665 C C . GLU A 1 213 ? -36.438 16.798 37.767 1.00 66.69 213 GLU A C 1
ATOM 1667 O O . GLU A 1 213 ? -36.120 16.596 38.935 1.00 66.69 213 GLU A O 1
ATOM 1672 N N . LEU A 1 214 ? -37.626 17.325 37.447 1.00 65.00 214 LEU A N 1
ATOM 1673 C CA . LEU A 1 214 ? -38.640 17.712 38.438 1.00 65.00 214 LEU A CA 1
ATOM 1674 C C . LEU A 1 214 ? -39.293 16.522 39.163 1.00 65.00 214 LEU A C 1
ATOM 1676 O O . LEU A 1 214 ? -39.612 16.632 40.345 1.00 65.00 214 LEU A O 1
ATOM 1680 N N . ILE A 1 215 ? -39.502 15.391 38.480 1.00 66.25 215 ILE A N 1
ATOM 1681 C CA . ILE A 1 215 ? -40.072 14.183 39.103 1.00 66.25 215 ILE A CA 1
ATOM 1682 C C . ILE A 1 215 ? -39.037 13.538 40.031 1.00 66.25 215 ILE A C 1
ATOM 1684 O O . ILE A 1 215 ? -39.366 13.197 41.163 1.00 66.25 215 ILE A O 1
ATOM 1688 N N . GLU A 1 216 ? -37.781 13.465 39.592 1.00 61.81 216 GLU A N 1
ATOM 1689 C CA . GLU A 1 216 ? -36.659 12.907 40.358 1.00 61.81 216 GLU A CA 1
ATOM 1690 C C . GLU A 1 216 ? -36.398 13.712 41.651 1.00 61.81 216 GLU A C 1
ATOM 1692 O O . GLU A 1 216 ? -36.167 13.129 42.706 1.00 61.81 216 GLU A O 1
ATOM 1697 N N . GLN A 1 217 ? -36.569 15.042 41.613 1.00 60.53 217 GLN A N 1
ATOM 1698 C CA . GLN A 1 217 ? -36.515 15.912 42.801 1.00 60.53 217 GLN A CA 1
ATOM 1699 C C . GLN A 1 217 ? -37.725 15.761 43.742 1.00 60.53 217 GLN A C 1
ATOM 1701 O O . GLN A 1 217 ? -37.596 15.965 44.949 1.00 60.53 217 GLN A O 1
ATOM 1706 N N . SER A 1 218 ? -38.906 15.421 43.214 1.00 60.28 218 SER A N 1
ATOM 1707 C CA . SER A 1 218 ? -40.106 15.186 44.033 1.00 60.28 218 SER A CA 1
ATOM 1708 C C . SER A 1 218 ? -40.109 13.817 44.720 1.00 60.28 218 SER A C 1
ATOM 1710 O O . SER A 1 218 ? -40.682 13.676 45.797 1.00 60.28 218 SER A O 1
ATOM 1712 N N . GLU A 1 219 ? -39.440 12.826 44.124 1.00 55.47 219 GLU A N 1
ATOM 1713 C CA . GLU A 1 219 ? -39.316 11.466 44.657 1.00 55.47 219 GLU A CA 1
ATOM 1714 C C . GLU A 1 219 ? -38.256 11.405 45.771 1.00 55.47 219 GLU A C 1
ATOM 1716 O O . GLU A 1 219 ? -38.506 10.806 46.814 1.00 55.47 219 GLU A O 1
ATOM 1721 N N . SER A 1 220 ? -37.146 12.149 45.645 1.00 55.53 220 SER A N 1
ATOM 1722 C CA . SER A 1 220 ? -36.139 12.265 46.714 1.00 55.53 220 SER A CA 1
ATOM 1723 C C . SER A 1 220 ? -36.618 13.044 47.947 1.00 55.53 220 SER A C 1
ATOM 1725 O O . SER A 1 220 ? -36.041 12.907 49.017 1.00 55.53 220 SER A O 1
ATOM 1727 N N . ALA A 1 221 ? -37.651 13.884 47.816 1.00 56.03 221 ALA A N 1
ATOM 1728 C CA . ALA A 1 221 ? -38.194 14.677 48.924 1.00 56.03 221 ALA A CA 1
ATOM 1729 C C . ALA A 1 221 ? -39.190 13.902 49.812 1.00 56.03 221 ALA A C 1
ATOM 1731 O O . ALA A 1 221 ? -39.584 14.405 50.862 1.00 56.03 221 ALA A O 1
ATOM 1732 N N . LEU A 1 222 ? -39.611 12.698 49.402 1.00 55.12 222 LEU A N 1
ATOM 1733 C CA . LEU A 1 222 ? -40.556 11.853 50.145 1.00 55.12 222 LEU A CA 1
ATOM 1734 C C . LEU A 1 222 ? -39.875 10.762 50.991 1.00 55.12 222 LEU A C 1
ATOM 1736 O O . LEU A 1 222 ? -40.552 10.123 51.792 1.00 55.12 222 LEU A O 1
ATOM 1740 N N . GLU A 1 223 ? -38.560 10.560 50.859 1.00 54.56 223 GLU A N 1
ATOM 1741 C CA . GLU A 1 223 ? -37.817 9.534 51.613 1.00 54.56 223 GLU A CA 1
ATOM 1742 C C . GLU A 1 223 ? -37.242 10.029 52.960 1.00 54.56 223 GLU A C 1
ATOM 1744 O O . GLU A 1 223 ? -36.804 9.209 53.764 1.00 54.56 223 GLU A O 1
ATOM 1749 N N . ASP A 1 224 ? -37.310 11.334 53.263 1.00 54.34 224 ASP A N 1
ATOM 1750 C CA . ASP A 1 224 ? -36.755 11.918 54.502 1.00 54.34 224 ASP A CA 1
ATOM 1751 C C . ASP A 1 224 ? -37.741 11.984 55.701 1.00 54.34 224 ASP A C 1
ATOM 1753 O O . ASP A 1 224 ? -37.337 12.369 56.799 1.00 54.34 224 ASP A O 1
ATOM 1757 N N . GLU A 1 225 ? -39.011 11.569 55.566 1.00 55.09 225 GLU A N 1
ATOM 1758 C CA . GLU A 1 225 ? -39.977 11.483 56.689 1.00 55.09 225 GLU A CA 1
ATOM 1759 C C . GLU A 1 225 ? -40.386 10.039 57.038 1.00 55.09 225 GLU A C 1
ATOM 1761 O O . GLU A 1 225 ? -41.562 9.672 57.030 1.00 55.09 225 GLU A O 1
ATOM 1766 N N . VAL A 1 226 ? -39.423 9.204 57.434 1.00 56.91 226 VAL A N 1
ATOM 1767 C CA . VAL A 1 226 ? -39.743 8.037 58.274 1.00 56.91 226 VAL A CA 1
ATOM 1768 C C . VAL A 1 226 ? -38.908 8.098 59.554 1.00 56.91 226 VAL A C 1
ATOM 1770 O O . VAL A 1 226 ? -37.757 7.658 59.563 1.00 56.91 226 VAL A O 1
ATOM 1773 N N . PRO A 1 227 ? -39.453 8.645 60.658 1.00 56.12 227 PRO A N 1
ATOM 1774 C CA . PRO A 1 227 ? -38.857 8.465 61.971 1.00 56.12 227 PRO A CA 1
ATOM 1775 C C . PRO A 1 227 ? -38.994 6.989 62.361 1.00 56.12 227 PRO A C 1
ATOM 1777 O O . PRO A 1 227 ? -40.096 6.437 62.319 1.00 56.12 227 PRO A O 1
ATOM 1780 N N . PHE A 1 228 ? -37.864 6.370 62.703 1.00 51.53 228 PHE A N 1
ATOM 1781 C CA . PHE A 1 228 ? -37.784 5.051 63.337 1.00 51.53 228 PHE A CA 1
ATOM 1782 C C . PHE A 1 228 ? -38.585 4.975 64.643 1.00 51.53 228 PHE A C 1
ATOM 1784 O O . PHE A 1 228 ? -38.572 5.973 65.403 1.00 51.53 228 PHE A O 1
#

Sequence (228 aa):
MPAANEVVATPPYLPFARFLESLDSIAACLPRQISRATWKRESSYTATLLTNAYSFLRLTDTNGMPTPLLHRLASDRASRPEILRDLLRSAYGEILDAMQNRESPKAVDEVVAHFRLSGATHRKAVSFLSQACRYAGLRILLSPGGRSRVSYTKVGQRLPEAINETTSTTVQLRSGGEITLAGRFNPFTISPEDRKFIFKLVDQLSEYQAARELIEQSESALEDEVPF

Secondary structure (DSSP, 8-state):
--------PPPP-S-HHHHHHHHHHHHH---SS-SGGG-TTS-HHHHHHHHHHHHHTTSB-TT-PBPHHHHHHHH-SSSHHHHHHHHHHHHHHHHHHHHHTT--HHHHHHHHHTTT--HHHHHHHHHHHHHHHHHTT----------------------------EEEEEEE-TTS-EEEEEEE--TTTS-HHHHHHHHHHHHHHHHHHHHHHHHHHHHHTSSS----

Radius of gyration: 28.38 Å; chains: 1; bounding box: 70×54×82 Å

pLDDT: mean 72.18, std 16.46, range [32.84, 93.19]